Protein AF-A0A365MT05-F1 (afdb_monomer_lite)

Sequence (191 aa):
MERYLTFQEPHRIRYTTDEGVCIHDQYVTIRYEFTTVESSIQFQGDLRRKDLVDFYDIDVVWTNVHGRTDGFGKVKGIGAIQRLKLWRDRYTTFHSLSVCANKTDGQYREYDVHSFDGELRGRDDRAKHLRLNASGRRHTSGDDQHSHRRFSLPHRMRSRTRTNDSSEPRSLQQPTLDIRYLAIQFTERQG

Structure (mmCIF, N/CA/C/O backbone):
data_AF-A0A365MT05-F1
#
_entry.id   AF-A0A365MT05-F1
#
loop_
_atom_site.group_PDB
_atom_site.id
_atom_site.type_symbol
_atom_site.label_atom_id
_atom_site.label_alt_id
_atom_site.label_comp_id
_atom_site.label_asym_id
_atom_site.label_entity_id
_atom_site.label_seq_id
_atom_site.pdbx_PDB_ins_code
_atom_site.Cartn_x
_atom_site.Cartn_y
_atom_site.Cartn_z
_atom_site.occupancy
_atom_site.B_iso_or_equiv
_atom_site.auth_seq_id
_atom_site.auth_comp_id
_atom_site.auth_asym_id
_atom_site.auth_atom_id
_atom_site.pdbx_PDB_model_num
ATOM 1 N N . MET A 1 1 ? 3.737 -10.772 9.589 1.00 62.56 1 MET A N 1
ATOM 2 C CA . MET A 1 1 ? 2.577 -9.923 9.246 1.00 62.56 1 MET A CA 1
ATOM 3 C C . MET A 1 1 ? 2.481 -8.815 10.283 1.00 62.56 1 MET A C 1
ATOM 5 O O . MET A 1 1 ? 2.883 -9.048 11.417 1.00 62.56 1 MET A O 1
ATOM 9 N N . GLU A 1 2 ? 2.035 -7.627 9.888 1.00 71.69 2 GLU A N 1
ATOM 10 C CA . GLU A 1 2 ? 2.087 -6.418 10.721 1.00 71.69 2 GLU A CA 1
ATOM 11 C C . GLU A 1 2 ? 1.111 -6.504 11.900 1.00 71.69 2 GLU A C 1
ATOM 13 O O . GLU A 1 2 ? -0.094 -6.646 11.706 1.00 71.69 2 GLU A O 1
ATOM 18 N N . ARG A 1 3 ? 1.639 -6.397 13.122 1.00 81.19 3 ARG A N 1
ATOM 19 C CA . ARG A 1 3 ? 0.855 -6.247 14.363 1.00 81.19 3 ARG A CA 1
ATOM 20 C C . ARG A 1 3 ? 0.734 -4.797 14.819 1.00 81.19 3 ARG A C 1
ATOM 22 O O . ARG A 1 3 ? 0.109 -4.530 15.835 1.00 81.19 3 ARG A O 1
ATOM 29 N N . TYR A 1 4 ? 1.337 -3.879 14.073 1.00 79.88 4 TYR A N 1
ATOM 30 C CA . TYR A 1 4 ? 1.336 -2.460 14.376 1.00 79.88 4 TYR A CA 1
ATOM 31 C C . TYR A 1 4 ? 0.734 -1.706 13.208 1.00 79.88 4 TYR A C 1
ATOM 33 O O . TYR A 1 4 ? 1.100 -1.959 12.059 1.00 79.88 4 TYR A O 1
ATOM 41 N N . LEU A 1 5 ? -0.159 -0.771 13.509 1.00 78.19 5 LEU A N 1
ATOM 42 C CA . LEU A 1 5 ? -0.705 0.140 12.518 1.00 78.19 5 LEU A CA 1
ATOM 43 C C . LEU A 1 5 ? -0.629 1.567 13.048 1.00 78.19 5 LEU A C 1
ATOM 45 O O . LEU A 1 5 ? -1.090 1.864 14.147 1.00 78.19 5 LEU A O 1
ATOM 49 N N . THR A 1 6 ? -0.014 2.441 12.264 1.00 73.31 6 THR A N 1
ATOM 50 C CA . THR A 1 6 ? 0.141 3.862 12.575 1.00 73.31 6 THR A CA 1
ATOM 51 C C . THR A 1 6 ? -0.594 4.682 11.537 1.00 73.31 6 THR A C 1
ATOM 53 O O . THR A 1 6 ? -0.429 4.451 10.338 1.00 73.31 6 THR A O 1
ATOM 56 N N . PHE A 1 7 ? -1.356 5.661 12.002 1.00 74.81 7 PHE A N 1
ATOM 57 C CA . PHE A 1 7 ? -1.925 6.695 11.152 1.00 74.81 7 PHE A CA 1
ATOM 58 C C . PHE A 1 7 ? -1.015 7.916 11.188 1.00 74.81 7 PHE A C 1
ATOM 60 O O . PHE A 1 7 ? -0.441 8.247 12.225 1.00 74.81 7 PHE A O 1
ATOM 67 N N . GLN A 1 8 ? -0.842 8.541 10.030 1.00 70.94 8 GLN A N 1
ATOM 68 C CA . GLN A 1 8 ? -0.009 9.735 9.890 1.00 70.94 8 GLN A CA 1
ATOM 69 C C . GLN A 1 8 ? -0.772 10.980 10.353 1.00 70.94 8 GLN A C 1
ATOM 71 O O . GLN A 1 8 ? -0.181 11.915 10.887 1.00 70.94 8 GLN A O 1
ATOM 76 N N . GLU A 1 9 ? -2.098 10.960 10.206 1.00 76.94 9 GLU A N 1
ATOM 77 C CA . GLU A 1 9 ? -2.974 12.001 10.721 1.00 76.94 9 GLU A CA 1
ATOM 78 C C . GLU A 1 9 ? -3.267 11.774 12.211 1.00 76.94 9 GLU A C 1
ATOM 80 O O . GLU A 1 9 ? -3.582 10.649 12.618 1.00 76.94 9 GLU A O 1
ATOM 85 N N . PRO A 1 10 ? -3.177 12.822 13.047 1.00 81.06 10 PRO A N 1
ATOM 86 C CA . PRO A 1 10 ? -3.605 12.748 14.434 1.00 81.06 10 PRO A CA 1
ATOM 87 C C . PRO A 1 10 ? -5.092 12.400 14.538 1.00 81.06 10 PRO A C 1
ATOM 89 O O . PRO A 1 10 ? -5.936 12.996 13.872 1.00 81.06 10 PRO A O 1
ATOM 92 N N . HIS A 1 11 ? -5.432 11.473 15.425 1.00 82.62 11 HIS A N 1
ATOM 93 C CA . HIS A 1 11 ? -6.819 11.147 15.726 1.00 82.62 11 HIS A CA 1
ATOM 94 C C . HIS A 1 11 ? -7.335 12.082 16.816 1.00 82.62 11 HIS A C 1
ATOM 96 O O . HIS A 1 11 ? -6.656 12.312 17.819 1.00 82.62 11 HIS A O 1
ATOM 102 N N . ARG A 1 12 ? -8.557 12.587 16.641 1.00 89.00 12 ARG A N 1
ATOM 103 C CA . ARG A 1 12 ? -9.255 13.345 17.678 1.00 89.00 12 ARG A CA 1
ATOM 104 C C . ARG A 1 12 ? -9.812 12.384 18.722 1.00 89.00 12 ARG A C 1
ATOM 106 O O . ARG A 1 12 ? -10.726 11.616 18.430 1.00 89.00 12 ARG A O 1
ATOM 113 N N . ILE A 1 13 ? -9.291 12.450 19.936 1.00 86.62 13 ILE A N 1
ATOM 114 C CA . ILE A 1 13 ? -9.855 11.777 21.099 1.00 86.62 13 ILE A CA 1
ATOM 115 C C . ILE A 1 13 ? -10.722 12.783 21.840 1.00 86.62 13 ILE A C 1
ATOM 117 O O . ILE A 1 13 ? -10.258 13.862 22.213 1.00 86.62 13 ILE A O 1
ATOM 121 N N . ARG A 1 14 ? -11.982 12.406 22.064 1.00 93.06 14 ARG A N 1
ATOM 122 C CA . ARG A 1 14 ? -12.912 13.166 22.887 1.00 93.06 14 ARG A CA 1
ATOM 123 C C . ARG A 1 14 ? -13.427 12.297 24.025 1.00 93.06 14 ARG A C 1
ATOM 125 O O . ARG A 1 14 ? -14.029 11.260 23.763 1.00 93.06 14 ARG A O 1
ATOM 132 N N . TYR A 1 15 ? -13.230 12.747 25.261 1.00 89.69 15 TYR A N 1
ATOM 133 C CA . TYR A 1 15 ? -13.911 12.174 26.420 1.00 89.69 15 TYR A CA 1
ATOM 134 C C . TYR A 1 15 ? -15.089 13.069 26.792 1.00 89.69 15 TYR A C 1
ATOM 136 O O . TYR A 1 15 ? -14.935 14.281 26.973 1.00 89.69 15 TYR A O 1
ATOM 144 N N . THR A 1 16 ? -16.264 12.460 26.887 1.00 95.81 16 THR A N 1
ATOM 145 C CA . THR A 1 16 ? -17.492 13.103 27.348 1.00 95.81 16 THR A CA 1
ATOM 146 C C . THR A 1 16 ? -17.947 12.457 28.643 1.00 95.81 16 THR A C 1
ATOM 148 O O . THR A 1 16 ? -17.802 11.245 28.809 1.00 95.81 16 THR A O 1
ATOM 151 N N . THR A 1 17 ? -18.512 13.252 29.545 1.00 93.50 17 THR A N 1
ATOM 152 C CA . THR A 1 17 ? -19.268 12.718 30.679 1.00 93.50 17 THR A CA 1
ATOM 153 C C . THR A 1 17 ? -20.540 12.021 30.190 1.00 93.50 17 THR A C 1
ATOM 155 O O . THR A 1 17 ? -20.928 12.131 29.023 1.00 93.50 17 THR A O 1
ATOM 158 N N . ASP A 1 18 ? -21.195 11.303 31.093 1.00 92.69 18 ASP A N 1
ATOM 159 C CA . ASP A 1 18 ? -22.542 10.750 30.924 1.00 92.69 18 ASP A CA 1
ATOM 160 C C . ASP A 1 18 ? -23.596 11.821 30.594 1.00 92.69 18 ASP A C 1
ATOM 162 O O . ASP A 1 18 ? -24.514 11.570 29.818 1.00 92.69 18 ASP A O 1
ATOM 166 N N . GLU A 1 19 ? -23.411 13.042 31.093 1.00 94.25 19 GLU A N 1
ATOM 167 C CA . GLU A 1 19 ? -24.220 14.224 30.761 1.00 94.25 19 GLU A CA 1
ATOM 168 C C . GLU A 1 19 ? -23.887 14.837 29.381 1.00 94.25 19 GLU A C 1
ATOM 170 O O . GLU A 1 19 ? -24.475 15.840 28.974 1.00 94.25 19 GLU A O 1
ATOM 175 N N . GLY A 1 20 ? -22.930 14.263 28.644 1.00 90.38 20 GLY A N 1
ATOM 176 C CA . GLY A 1 20 ? -22.514 14.735 27.321 1.00 90.38 20 GLY A CA 1
ATOM 177 C C . GLY A 1 20 ? -21.546 15.924 27.338 1.00 90.38 20 GLY A C 1
ATOM 178 O O . GLY A 1 20 ? -21.217 16.461 26.277 1.00 90.38 20 GLY A O 1
ATOM 179 N N . VAL A 1 21 ? -21.045 16.333 28.508 1.00 94.75 21 VAL A N 1
ATOM 180 C CA . VAL A 1 21 ? -20.083 17.437 28.635 1.00 94.75 21 VAL A CA 1
ATOM 181 C C . VAL A 1 21 ? -18.701 16.969 28.188 1.00 94.75 21 VAL A C 1
ATOM 183 O O . VAL A 1 21 ? -18.173 15.974 28.679 1.00 94.75 21 VAL A O 1
ATOM 186 N N . CYS A 1 22 ? -18.089 17.696 27.252 1.00 94.19 22 CYS A N 1
ATOM 187 C CA . CYS A 1 22 ? -16.745 17.398 26.765 1.00 94.19 22 CYS A CA 1
ATOM 188 C C . CYS A 1 22 ? -15.689 17.816 27.797 1.00 94.19 22 CYS A C 1
ATOM 190 O O . CYS A 1 22 ? -15.455 19.004 28.001 1.00 94.19 22 CYS A O 1
ATOM 192 N N . ILE A 1 23 ? -15.024 16.838 28.410 1.00 95.56 23 ILE A N 1
ATOM 193 C CA . ILE A 1 23 ? -13.997 17.051 29.446 1.00 95.56 23 ILE A CA 1
ATOM 194 C C . ILE A 1 23 ? -12.570 16.946 28.904 1.00 95.56 23 ILE A C 1
ATOM 196 O O . ILE A 1 23 ? -11.619 17.371 29.554 1.00 95.56 23 ILE A O 1
ATOM 200 N N . HIS A 1 24 ? -12.407 16.395 27.703 1.00 91.62 24 HIS A N 1
ATOM 201 C CA . HIS A 1 24 ? -11.123 16.305 27.024 1.00 91.62 24 HIS A CA 1
ATOM 202 C C . HIS A 1 24 ? -11.349 16.245 25.520 1.00 91.62 24 HIS A C 1
ATOM 204 O O . HIS A 1 24 ? -12.193 15.481 25.053 1.00 91.62 24 HIS A O 1
ATOM 210 N N . ASP A 1 25 ? -10.581 17.031 24.776 1.00 94.00 25 ASP A N 1
ATOM 211 C CA . ASP A 1 25 ? -10.618 17.075 23.320 1.00 94.00 25 ASP A CA 1
ATOM 212 C C . ASP A 1 25 ? -9.197 17.334 22.817 1.00 94.00 25 ASP A C 1
ATOM 214 O O . ASP A 1 25 ? -8.668 18.437 22.966 1.00 94.00 25 ASP A O 1
ATOM 218 N N . GLN A 1 26 ? -8.542 16.299 22.296 1.00 91.50 26 GLN A N 1
ATOM 219 C CA . GLN A 1 26 ? -7.153 16.387 21.859 1.00 91.50 26 GLN A CA 1
ATOM 220 C C . GLN A 1 26 ? -6.922 15.593 20.579 1.00 91.50 26 GLN A C 1
ATOM 222 O O . GLN A 1 26 ? -7.493 14.527 20.371 1.00 91.50 26 GLN A O 1
ATOM 227 N N . TYR A 1 27 ? -6.023 16.098 19.739 1.00 88.62 27 TYR A N 1
ATOM 228 C CA . TYR A 1 27 ? -5.463 15.357 18.618 1.00 88.62 27 TYR A CA 1
ATOM 229 C C . TYR A 1 27 ? -4.179 14.648 19.049 1.00 88.62 27 TYR A C 1
ATOM 231 O O . TYR A 1 27 ? -3.239 15.299 19.507 1.00 88.62 27 TYR A O 1
ATOM 239 N N . VAL A 1 28 ? -4.129 13.325 18.899 1.00 85.19 28 VAL A N 1
ATOM 240 C CA . VAL A 1 28 ? -2.950 12.516 19.239 1.00 85.19 28 VAL A CA 1
ATOM 241 C C . VAL A 1 28 ? -2.593 11.552 18.115 1.00 85.19 28 VAL A C 1
ATOM 243 O O . VAL A 1 28 ? -3.461 11.032 17.415 1.00 85.19 28 VAL A O 1
ATOM 246 N N . THR A 1 29 ? -1.301 11.281 17.946 1.00 81.25 29 THR A N 1
ATOM 247 C CA . THR A 1 29 ? -0.838 10.218 17.050 1.00 81.25 29 THR A CA 1
ATOM 248 C C . THR A 1 29 ? -1.072 8.870 17.722 1.00 81.25 29 THR A C 1
ATOM 250 O O . THR A 1 29 ? -0.531 8.607 18.796 1.00 81.25 29 THR A O 1
ATOM 253 N N . ILE A 1 30 ? -1.871 8.007 17.095 1.00 78.88 30 ILE A N 1
ATOM 254 C CA . ILE A 1 30 ? -2.196 6.685 17.635 1.00 78.88 30 ILE A CA 1
ATOM 255 C C . ILE A 1 30 ? -1.408 5.613 16.884 1.00 78.88 30 ILE A C 1
ATOM 257 O O . ILE A 1 30 ? -1.406 5.553 15.652 1.00 78.88 30 ILE A O 1
ATOM 261 N N . ARG A 1 31 ? -0.768 4.727 17.651 1.00 83.56 31 ARG A N 1
ATOM 262 C CA . ARG A 1 31 ? -0.245 3.451 17.164 1.00 83.56 31 ARG A CA 1
ATOM 263 C C . ARG A 1 31 ? -1.097 2.331 17.738 1.00 83.56 31 ARG A C 1
ATOM 265 O O . ARG A 1 31 ? -1.087 2.112 18.944 1.00 83.56 31 ARG A O 1
ATOM 272 N N . TYR A 1 32 ? -1.795 1.616 16.870 1.00 84.38 32 TYR A N 1
ATOM 273 C CA . TYR A 1 32 ? -2.527 0.415 17.241 1.00 84.38 32 TYR A CA 1
ATOM 274 C C . TYR A 1 32 ? -1.560 -0.758 17.320 1.00 84.38 32 TYR A C 1
ATOM 276 O O . TYR A 1 32 ? -0.750 -0.958 16.412 1.00 84.38 32 TYR A O 1
ATOM 284 N N . GLU A 1 33 ? -1.656 -1.521 18.400 1.00 89.94 33 GLU A N 1
ATOM 285 C CA . GLU A 1 33 ? -0.950 -2.781 18.594 1.00 89.94 33 GLU A CA 1
ATOM 286 C C . GLU A 1 33 ? -1.980 -3.900 18.730 1.00 89.94 33 GLU A C 1
ATOM 288 O O . GLU A 1 33 ? -2.888 -3.833 19.557 1.00 89.94 33 GLU A O 1
ATOM 293 N N . PHE A 1 34 ? -1.846 -4.916 17.885 1.00 88.62 34 PHE A N 1
ATOM 294 C CA . PHE A 1 34 ? -2.765 -6.041 17.818 1.00 88.62 34 PHE A CA 1
ATOM 295 C C . PHE A 1 34 ? -2.132 -7.274 18.451 1.00 88.62 34 PHE A C 1
ATOM 297 O O . PHE A 1 34 ? -1.003 -7.654 18.128 1.00 88.62 34 PHE A O 1
ATOM 304 N N . THR A 1 35 ? -2.890 -7.942 19.317 1.00 90.56 35 THR A N 1
ATOM 305 C CA . THR A 1 35 ? -2.473 -9.193 19.965 1.00 90.56 35 THR A CA 1
ATOM 306 C C . THR A 1 35 ? -2.291 -10.322 18.951 1.00 90.56 35 THR A C 1
ATOM 308 O O . THR A 1 35 ? -1.413 -11.172 19.109 1.00 90.56 35 THR A O 1
ATOM 311 N N . THR A 1 36 ? -3.073 -10.310 17.868 1.00 90.81 36 THR A N 1
ATOM 312 C CA . THR A 1 36 ? -2.988 -11.295 16.789 1.00 90.81 36 THR A CA 1
ATOM 313 C C . THR A 1 36 ? -2.791 -10.631 15.433 1.00 90.81 36 THR A C 1
ATOM 315 O O . THR A 1 36 ? -3.129 -9.476 15.196 1.00 90.81 36 THR A O 1
ATOM 318 N N . VAL A 1 37 ? -2.223 -11.391 14.504 1.00 88.94 37 VAL A N 1
ATOM 319 C CA . VAL A 1 37 ? -2.118 -10.963 13.107 1.00 88.94 37 VAL A CA 1
ATOM 320 C C . VAL A 1 37 ? -3.502 -10.857 12.456 1.00 88.94 37 VAL A C 1
ATOM 322 O O . VAL A 1 37 ? -3.760 -9.918 11.712 1.00 88.94 37 VAL A O 1
ATOM 325 N N . GLU A 1 38 ? -4.392 -11.793 12.766 1.00 91.00 38 GLU A N 1
ATOM 326 C CA . GLU A 1 38 ? -5.754 -11.839 12.237 1.00 91.00 38 GLU A CA 1
ATOM 327 C C . GLU A 1 38 ? -6.571 -10.603 12.630 1.00 91.00 38 GLU A C 1
ATOM 329 O O . GLU A 1 38 ? -7.174 -9.979 11.763 1.00 91.00 38 GLU A O 1
ATOM 334 N N . SER A 1 39 ? -6.497 -10.167 13.894 1.00 91.31 39 SER A N 1
ATOM 335 C CA . SER A 1 39 ? -7.169 -8.936 14.343 1.00 91.31 39 SER A CA 1
ATOM 336 C C . SER A 1 39 ? -6.657 -7.687 13.620 1.00 91.31 39 SER A C 1
ATOM 338 O O . SER A 1 39 ? -7.451 -6.819 13.266 1.00 91.31 39 SER A O 1
ATOM 340 N N . SER A 1 40 ? -5.356 -7.618 13.320 1.00 91.12 40 SER A N 1
ATOM 341 C CA . SER A 1 40 ? -4.783 -6.540 12.503 1.00 91.12 40 SER A CA 1
ATOM 342 C C . SER A 1 40 ? -5.325 -6.553 11.070 1.00 91.12 40 SER A C 1
ATOM 344 O O . SER A 1 40 ? -5.649 -5.495 10.527 1.00 91.12 40 SER A O 1
ATOM 346 N N . ILE A 1 41 ? -5.453 -7.732 10.448 1.00 91.81 41 ILE A N 1
ATOM 347 C CA . ILE A 1 41 ? -6.042 -7.866 9.105 1.00 91.81 41 ILE A CA 1
ATOM 348 C C . ILE A 1 41 ? -7.508 -7.449 9.126 1.00 91.81 41 ILE A C 1
ATOM 350 O O . ILE A 1 41 ? -7.921 -6.660 8.279 1.00 91.81 41 ILE A O 1
ATOM 354 N N . GLN A 1 42 ? -8.276 -7.954 10.092 1.00 93.00 42 GLN A N 1
ATOM 355 C CA . GLN A 1 42 ? -9.697 -7.663 10.222 1.00 93.00 42 GLN A CA 1
ATOM 356 C C . GLN A 1 42 ? -9.929 -6.166 10.412 1.00 93.00 42 GLN A C 1
ATOM 358 O O . GLN A 1 42 ? -10.674 -5.568 9.645 1.00 93.00 42 GLN A O 1
ATOM 363 N N . PHE A 1 43 ? -9.203 -5.531 11.335 1.00 91.69 43 PHE A N 1
ATOM 364 C CA . PHE A 1 43 ? -9.279 -4.088 11.552 1.00 91.69 43 PHE A CA 1
ATOM 365 C C . PHE A 1 43 ? -8.940 -3.289 10.286 1.00 91.69 43 PHE A C 1
ATOM 367 O O . PHE A 1 43 ? -9.648 -2.353 9.915 1.00 91.69 43 PHE A O 1
ATOM 374 N N . GLN A 1 44 ? -7.871 -3.672 9.582 1.00 91.50 44 GLN A N 1
ATOM 375 C CA . GLN A 1 44 ? -7.499 -3.047 8.313 1.00 91.50 44 GLN A CA 1
ATOM 376 C C . GLN A 1 44 ? -8.574 -3.208 7.238 1.00 91.50 44 GLN A C 1
ATOM 378 O O . GLN A 1 44 ? -8.793 -2.271 6.464 1.00 91.50 44 GLN A O 1
ATOM 383 N N . GLY A 1 45 ? -9.201 -4.380 7.179 1.00 93.81 45 GLY A N 1
ATOM 384 C CA . GLY A 1 45 ? -10.292 -4.677 6.266 1.00 93.81 45 GLY A CA 1
ATOM 385 C C . GLY A 1 45 ? -11.550 -3.883 6.598 1.00 93.81 45 GLY A C 1
ATOM 386 O O . GLY A 1 45 ? -12.132 -3.263 5.714 1.00 93.81 45 GLY A O 1
ATOM 387 N N . ASP A 1 46 ? -11.914 -3.797 7.874 1.00 94.06 46 ASP A N 1
ATOM 388 C CA . ASP A 1 46 ? -13.095 -3.072 8.346 1.00 94.06 46 ASP A CA 1
ATOM 389 C C . ASP A 1 46 ? -12.994 -1.571 8.070 1.00 94.06 46 ASP A C 1
ATOM 391 O O . ASP A 1 46 ? -13.938 -0.982 7.541 1.00 94.06 46 ASP A O 1
ATOM 395 N N . LEU A 1 47 ? -11.823 -0.966 8.303 1.00 89.19 47 LEU A N 1
ATOM 396 C CA . LEU A 1 47 ? -11.571 0.434 7.945 1.00 89.19 47 LEU A CA 1
ATOM 397 C C . LEU A 1 47 ? -11.707 0.702 6.443 1.00 89.19 47 LEU A C 1
ATOM 399 O O . LEU A 1 47 ? -12.152 1.774 6.040 1.00 89.19 47 LEU A O 1
ATOM 403 N N . ARG A 1 48 ? -11.320 -0.269 5.611 1.00 91.00 48 ARG A N 1
ATOM 404 C CA . ARG A 1 48 ? -11.389 -0.162 4.147 1.00 91.00 48 ARG A CA 1
ATOM 405 C C . ARG A 1 48 ? -12.739 -0.593 3.582 1.00 91.00 48 ARG A C 1
ATOM 407 O O . ARG A 1 48 ? -13.025 -0.280 2.432 1.00 91.00 48 ARG A O 1
ATOM 414 N N . ARG A 1 49 ? -13.553 -1.308 4.366 1.00 95.19 49 ARG A N 1
ATOM 415 C CA . ARG A 1 49 ? -14.683 -2.127 3.895 1.00 95.19 49 ARG A CA 1
ATOM 416 C C . ARG A 1 49 ? -14.258 -3.155 2.831 1.00 95.19 49 ARG A C 1
ATOM 418 O O . ARG A 1 49 ? -14.972 -3.386 1.856 1.00 95.19 49 ARG A O 1
ATOM 425 N N . LYS A 1 50 ? -13.088 -3.769 3.026 1.00 96.62 50 LYS A N 1
ATOM 426 C CA . LYS A 1 50 ? -12.470 -4.739 2.110 1.00 96.62 50 LYS A CA 1
ATOM 427 C C . LYS A 1 50 ? -12.004 -5.984 2.856 1.00 96.62 50 LYS A C 1
ATOM 429 O O . LYS A 1 50 ? -11.697 -5.921 4.041 1.00 96.62 50 LYS A O 1
ATOM 434 N N . ASP A 1 51 ? -11.885 -7.091 2.141 1.00 96.56 51 ASP A N 1
ATOM 435 C CA . ASP A 1 51 ? -11.272 -8.318 2.643 1.00 96.56 51 ASP A CA 1
ATOM 436 C C . ASP A 1 51 ? -9.881 -8.490 2.038 1.00 96.56 51 ASP A C 1
ATOM 438 O O . ASP A 1 51 ? -9.664 -8.223 0.851 1.00 96.56 51 ASP A O 1
ATOM 442 N N . LEU A 1 52 ? -8.917 -8.907 2.861 1.00 96.06 52 LEU A N 1
ATOM 443 C CA . LEU A 1 52 ? -7.579 -9.234 2.379 1.00 96.06 52 LEU A CA 1
ATOM 444 C C . LEU A 1 52 ? -7.660 -10.550 1.605 1.00 96.06 52 LEU A C 1
ATOM 446 O O . LEU A 1 52 ? -7.994 -11.582 2.179 1.00 96.06 52 LEU A O 1
ATOM 450 N N . VAL A 1 53 ? -7.339 -10.506 0.315 1.00 96.38 53 VAL A N 1
ATOM 451 C CA . VAL A 1 53 ? -7.289 -11.697 -0.538 1.00 96.38 53 VAL A CA 1
ATOM 452 C C . VAL A 1 53 ? -5.964 -12.412 -0.338 1.00 96.38 53 VAL A C 1
ATOM 454 O O . VAL A 1 53 ? -5.938 -13.607 -0.066 1.00 96.38 53 VAL A O 1
ATOM 457 N N . ASP A 1 54 ? -4.864 -11.672 -0.476 1.00 94.88 54 ASP A N 1
ATOM 458 C CA . ASP A 1 54 ? -3.514 -12.216 -0.372 1.00 94.88 54 ASP A CA 1
ATOM 459 C C . ASP A 1 54 ? -2.488 -11.100 -0.123 1.00 94.88 54 ASP A C 1
ATOM 461 O O . ASP A 1 54 ? -2.785 -9.902 -0.226 1.00 94.88 54 ASP A O 1
ATOM 465 N N . PHE A 1 55 ? -1.257 -11.490 0.187 1.00 94.00 55 PHE A N 1
ATOM 466 C CA . PHE A 1 55 ? -0.113 -10.597 0.259 1.00 94.00 55 PHE A CA 1
ATOM 467 C C . PHE A 1 55 ? 1.109 -11.196 -0.437 1.00 94.00 55 PHE A C 1
ATOM 469 O O . PHE A 1 55 ? 1.384 -12.392 -0.366 1.00 94.00 55 PHE A O 1
ATOM 476 N N . TYR A 1 56 ? 1.909 -10.326 -1.043 1.00 92.69 56 TYR A N 1
ATOM 477 C CA . TYR A 1 56 ? 3.078 -10.720 -1.819 1.00 92.69 56 TYR A CA 1
ATOM 478 C C . TYR A 1 56 ? 4.324 -10.024 -1.286 1.00 92.69 56 TYR A C 1
ATOM 480 O O . TYR A 1 56 ? 4.329 -8.804 -1.110 1.00 92.69 56 TYR A O 1
ATOM 488 N N . ASP A 1 57 ? 5.377 -10.800 -1.031 1.00 93.50 57 ASP A N 1
ATOM 489 C CA . ASP A 1 57 ? 6.694 -10.252 -0.711 1.00 93.50 57 ASP A CA 1
ATOM 490 C C . ASP A 1 57 ? 7.275 -9.600 -1.973 1.00 93.50 57 ASP A C 1
ATOM 492 O O . ASP A 1 57 ? 7.291 -10.199 -3.054 1.00 93.50 57 ASP A O 1
ATOM 496 N N . ILE A 1 58 ? 7.698 -8.346 -1.847 1.00 93.50 58 ILE A N 1
ATOM 497 C CA . ILE A 1 58 ? 8.165 -7.531 -2.966 1.00 93.50 58 ILE A CA 1
ATOM 498 C C . ILE A 1 58 ? 9.495 -6.855 -2.639 1.00 93.50 58 ILE A C 1
ATOM 500 O O . ILE A 1 58 ? 9.683 -6.270 -1.568 1.00 93.50 58 ILE A O 1
ATOM 504 N N . ASP A 1 59 ? 10.396 -6.864 -3.618 1.00 93.88 59 ASP A N 1
ATOM 505 C CA . ASP A 1 59 ? 11.691 -6.198 -3.515 1.00 93.88 59 ASP A CA 1
ATOM 506 C C . ASP A 1 59 ? 11.534 -4.696 -3.731 1.00 93.88 59 ASP A C 1
ATOM 508 O O . ASP A 1 59 ? 12.085 -3.896 -2.976 1.00 93.88 59 ASP A O 1
ATOM 512 N N . VAL A 1 60 ? 10.770 -4.299 -4.755 1.00 95.06 60 VAL A N 1
ATOM 513 C CA . VAL A 1 60 ? 10.557 -2.892 -5.106 1.00 95.06 60 VAL A CA 1
ATOM 514 C C . VAL A 1 60 ? 9.270 -2.690 -5.906 1.00 95.06 60 VAL A C 1
ATOM 516 O O . VAL A 1 60 ? 8.944 -3.469 -6.800 1.00 95.06 60 VAL A O 1
ATOM 519 N N . VAL A 1 61 ? 8.568 -1.595 -5.612 1.00 95.50 61 VAL A N 1
ATOM 520 C CA . VAL A 1 61 ? 7.511 -1.016 -6.450 1.00 95.50 61 VAL A CA 1
ATOM 521 C C . VAL A 1 61 ? 7.954 0.353 -6.924 1.00 95.50 61 VAL A C 1
ATOM 523 O O . VAL A 1 61 ? 8.512 1.134 -6.151 1.00 95.50 61 VAL A O 1
ATOM 526 N N . TRP A 1 62 ? 7.699 0.669 -8.186 1.00 95.62 62 TRP A N 1
ATOM 527 C CA . TRP A 1 62 ? 8.061 1.947 -8.784 1.00 95.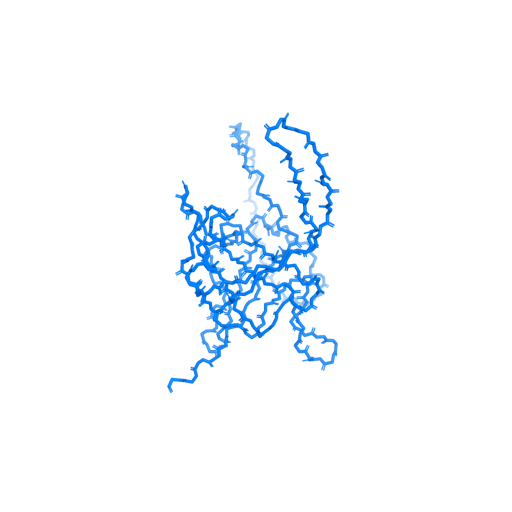62 62 TRP A CA 1
ATOM 528 C C . TRP A 1 62 ? 7.046 2.375 -9.846 1.00 95.62 62 TRP A C 1
ATOM 530 O O . TRP A 1 62 ? 6.216 1.588 -10.304 1.00 95.62 62 TRP A O 1
ATOM 540 N N . THR A 1 63 ? 7.098 3.647 -10.230 1.00 93.50 63 THR A N 1
ATOM 541 C CA . THR A 1 63 ? 6.195 4.241 -11.226 1.00 93.50 63 THR A CA 1
ATOM 542 C C . THR A 1 63 ? 7.003 5.008 -12.271 1.00 93.50 63 THR A C 1
ATOM 544 O O . THR A 1 63 ? 8.235 4.984 -12.264 1.00 93.50 63 THR A O 1
ATOM 547 N N . ASN A 1 64 ? 6.336 5.687 -13.204 1.00 92.38 64 ASN A N 1
ATOM 548 C CA . ASN A 1 64 ? 6.999 6.626 -14.117 1.00 92.38 64 ASN A CA 1
ATOM 549 C C . ASN A 1 64 ? 7.493 7.900 -13.416 1.00 92.38 64 ASN A C 1
ATOM 551 O O . ASN A 1 64 ? 8.411 8.532 -13.921 1.00 92.38 64 ASN A O 1
ATOM 555 N N . VAL A 1 65 ? 6.855 8.299 -12.312 1.00 92.38 65 VAL A N 1
ATOM 556 C CA . VAL A 1 65 ? 7.232 9.493 -11.534 1.00 92.38 65 VAL A CA 1
ATOM 557 C C . VAL A 1 65 ? 8.378 9.157 -10.581 1.00 92.38 65 VAL A C 1
ATOM 559 O O . VAL A 1 65 ? 9.299 9.943 -10.391 1.00 92.38 65 VAL A O 1
ATOM 562 N N . HIS A 1 66 ? 8.352 7.951 -10.016 1.00 92.31 66 HIS A N 1
ATOM 563 C CA . HIS A 1 66 ? 9.345 7.479 -9.063 1.00 92.31 66 HIS A CA 1
ATOM 564 C C . HIS A 1 66 ? 10.069 6.276 -9.661 1.00 92.31 66 HIS A C 1
ATOM 566 O O . HIS A 1 66 ? 9.546 5.163 -9.620 1.00 92.31 66 HIS A O 1
ATOM 572 N N . GLY A 1 67 ? 11.250 6.508 -10.238 1.00 91.56 67 GLY A N 1
ATOM 573 C CA . GLY A 1 67 ? 12.051 5.473 -10.895 1.00 91.56 67 GLY A CA 1
ATOM 574 C C . GLY A 1 67 ? 12.494 4.342 -9.959 1.00 91.56 67 GLY A C 1
ATOM 575 O O . GLY A 1 67 ? 12.581 4.507 -8.739 1.00 91.56 67 GLY A O 1
ATOM 576 N N . ARG A 1 68 ? 12.797 3.174 -10.544 1.00 92.75 68 ARG A N 1
ATOM 577 C CA . ARG A 1 68 ? 13.240 1.978 -9.805 1.00 92.75 68 ARG A CA 1
ATOM 578 C C . ARG A 1 68 ? 14.553 2.208 -9.061 1.00 92.75 68 ARG A C 1
ATOM 580 O O . ARG A 1 68 ? 14.695 1.741 -7.933 1.00 92.75 68 ARG A O 1
ATOM 587 N N . THR A 1 69 ? 15.487 2.923 -9.680 1.00 92.31 69 THR A N 1
ATOM 588 C CA . THR A 1 69 ? 16.807 3.231 -9.123 1.00 92.31 69 THR A CA 1
ATOM 589 C C . THR A 1 69 ? 17.055 4.735 -9.071 1.00 92.31 69 THR A C 1
ATOM 591 O O . THR A 1 69 ? 16.398 5.504 -9.774 1.00 92.31 69 THR A O 1
ATOM 594 N N . ASP A 1 70 ? 17.993 5.163 -8.231 1.00 87.62 70 ASP A N 1
ATOM 595 C CA . ASP A 1 70 ? 18.558 6.512 -8.290 1.00 87.62 70 ASP A CA 1
ATOM 596 C C . ASP A 1 70 ? 19.632 6.641 -9.394 1.00 87.62 70 ASP A C 1
ATOM 598 O O . ASP A 1 70 ? 19.892 5.695 -10.143 1.00 87.62 70 ASP A O 1
ATOM 602 N N . GLY A 1 71 ? 20.252 7.823 -9.502 1.00 85.31 71 GLY A N 1
ATOM 603 C CA . GLY A 1 71 ? 21.316 8.093 -10.480 1.00 85.31 71 GLY A CA 1
ATOM 604 C C . GLY A 1 71 ? 22.607 7.294 -10.258 1.00 85.31 71 GLY A C 1
ATOM 605 O O . GLY A 1 71 ? 23.437 7.234 -11.157 1.00 85.31 71 GLY A O 1
ATOM 606 N N . PHE A 1 72 ? 22.761 6.652 -9.097 1.00 88.44 72 PHE A N 1
ATOM 607 C CA . PHE A 1 72 ? 23.893 5.789 -8.758 1.00 88.44 72 PHE A CA 1
ATOM 608 C C . PHE A 1 72 ? 23.556 4.296 -8.916 1.00 88.44 72 PHE A C 1
ATOM 610 O O . PHE A 1 72 ? 24.380 3.440 -8.605 1.00 88.44 72 PHE A O 1
ATOM 617 N N . GLY A 1 73 ? 22.347 3.964 -9.387 1.00 85.94 73 GLY A N 1
ATOM 618 C CA . GLY A 1 73 ? 21.892 2.587 -9.584 1.00 85.94 73 GLY A CA 1
ATOM 619 C C . GLY A 1 73 ? 21.352 1.903 -8.324 1.00 85.94 73 GLY A C 1
ATOM 620 O O . GLY A 1 73 ? 21.017 0.719 -8.372 1.00 85.94 73 GLY A O 1
ATOM 621 N N . LYS A 1 74 ? 21.211 2.612 -7.197 1.00 87.56 74 LYS A N 1
ATOM 622 C CA . LYS A 1 74 ? 20.659 2.042 -5.960 1.00 87.56 74 LYS A CA 1
ATOM 623 C C . LYS A 1 74 ? 19.139 1.941 -6.046 1.00 87.56 74 LYS A C 1
ATOM 625 O O . LYS A 1 74 ? 18.479 2.859 -6.528 1.00 87.56 74 LYS A O 1
ATOM 630 N N . VAL A 1 75 ? 18.570 0.849 -5.530 1.00 87.69 75 VAL A N 1
ATOM 631 C CA . VAL A 1 75 ? 17.113 0.642 -5.465 1.00 87.69 75 VAL A CA 1
ATOM 632 C C . VAL A 1 75 ? 16.449 1.764 -4.660 1.00 87.69 75 VAL A C 1
ATOM 634 O O . VAL A 1 75 ? 16.776 1.984 -3.491 1.00 87.69 75 VAL A O 1
ATOM 637 N N . LYS A 1 76 ? 15.498 2.451 -5.300 1.00 89.06 76 LYS A N 1
ATOM 638 C CA . LYS A 1 76 ? 14.711 3.552 -4.740 1.00 89.06 76 LYS A CA 1
ATOM 639 C C . LYS A 1 76 ? 13.226 3.195 -4.764 1.00 89.06 76 LYS A C 1
ATOM 641 O O . LYS A 1 76 ? 12.704 2.773 -3.739 1.00 89.06 76 LYS A O 1
ATOM 646 N N . GLY A 1 77 ? 12.570 3.303 -5.923 1.00 92.25 77 GLY A N 1
ATOM 647 C CA . GLY A 1 77 ? 11.131 3.067 -6.061 1.00 92.25 77 GLY A CA 1
ATOM 648 C C . GLY A 1 77 ? 10.270 3.975 -5.171 1.00 92.25 77 GLY A C 1
ATOM 649 O O . GLY A 1 77 ? 10.763 4.911 -4.542 1.00 92.25 77 GLY A O 1
ATOM 650 N N . ILE A 1 78 ? 8.966 3.699 -5.121 1.00 95.06 78 ILE A N 1
ATOM 651 C CA . ILE A 1 78 ? 8.054 4.290 -4.123 1.00 95.06 78 ILE A CA 1
ATOM 652 C C . ILE A 1 78 ? 8.128 3.532 -2.802 1.00 95.06 78 ILE A C 1
ATOM 654 O O . ILE A 1 78 ? 8.017 4.122 -1.729 1.00 95.06 78 ILE A O 1
ATOM 658 N N . GLY A 1 79 ? 8.366 2.225 -2.879 1.00 93.50 79 GLY A N 1
ATOM 659 C CA . GLY A 1 79 ? 8.576 1.399 -1.713 1.00 93.50 79 GLY A CA 1
ATOM 660 C C . GLY A 1 79 ? 9.344 0.133 -2.050 1.00 93.50 79 GLY A C 1
ATOM 661 O O . GLY A 1 79 ? 9.296 -0.349 -3.181 1.00 93.50 79 GLY A O 1
ATOM 662 N N . ALA A 1 80 ? 10.073 -0.386 -1.071 1.00 94.12 80 ALA A N 1
ATOM 663 C CA . ALA A 1 80 ? 10.978 -1.515 -1.251 1.00 94.12 80 ALA A CA 1
ATOM 664 C C . ALA A 1 80 ? 11.050 -2.384 0.007 1.00 94.12 80 ALA A C 1
ATOM 666 O O . ALA A 1 80 ? 10.885 -1.864 1.115 1.00 94.12 80 ALA A O 1
ATOM 667 N N . ILE A 1 81 ? 11.337 -3.675 -0.191 1.00 93.12 81 ILE A N 1
ATOM 668 C CA . ILE A 1 81 ? 11.490 -4.713 0.842 1.00 93.12 81 ILE A CA 1
ATOM 669 C C . ILE A 1 81 ? 10.300 -4.688 1.808 1.00 93.12 81 ILE A C 1
ATOM 671 O O . ILE A 1 81 ? 10.410 -4.316 2.976 1.00 93.12 81 ILE A O 1
ATOM 675 N N . GLN A 1 82 ? 9.122 -5.005 1.279 1.00 92.25 82 GLN A N 1
ATOM 676 C CA . GLN A 1 82 ? 7.872 -4.973 2.037 1.00 92.25 82 GLN A CA 1
ATOM 677 C C . GLN A 1 82 ? 6.885 -6.012 1.505 1.00 92.25 82 GLN A C 1
ATOM 679 O O . GLN A 1 82 ? 7.203 -6.792 0.609 1.00 92.25 82 GLN A O 1
ATOM 684 N N . ARG A 1 83 ? 5.665 -6.007 2.045 1.00 92.12 83 ARG A N 1
ATOM 685 C CA . ARG A 1 83 ? 4.556 -6.793 1.507 1.00 92.12 83 ARG A CA 1
ATOM 686 C C . ARG A 1 83 ? 3.536 -5.896 0.828 1.00 92.12 83 ARG A C 1
ATOM 688 O O . ARG A 1 83 ? 3.017 -4.968 1.441 1.00 92.12 83 ARG A O 1
ATOM 695 N N . LEU A 1 84 ? 3.230 -6.214 -0.422 1.00 94.25 84 LEU A N 1
ATOM 696 C CA . LEU A 1 84 ? 2.070 -5.697 -1.139 1.00 94.25 84 LEU A CA 1
ATOM 697 C C . LEU A 1 84 ? 0.834 -6.474 -0.679 1.00 94.25 84 LEU A C 1
ATOM 699 O O . LEU A 1 84 ? 0.911 -7.693 -0.540 1.00 94.25 84 LEU A O 1
ATOM 703 N N . LYS A 1 85 ? -0.299 -5.802 -0.470 1.00 95.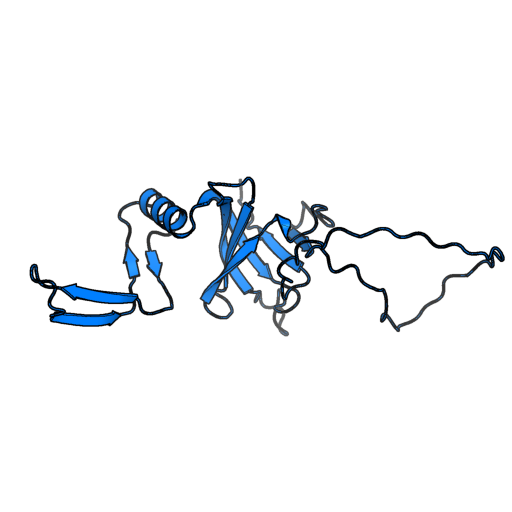50 85 LYS A N 1
ATOM 704 C CA . LYS A 1 85 ? -1.568 -6.461 -0.116 1.00 95.50 85 LYS A CA 1
ATOM 705 C C . LYS A 1 85 ? -2.575 -6.312 -1.248 1.00 95.50 85 LYS A C 1
ATOM 707 O O . LYS A 1 85 ? -2.732 -5.209 -1.775 1.00 95.50 85 LYS A O 1
ATOM 712 N N . LEU A 1 86 ? -3.241 -7.410 -1.588 1.00 96.50 86 LEU A N 1
ATOM 713 C CA . LEU A 1 86 ? -4.361 -7.452 -2.517 1.00 96.50 86 LEU A CA 1
ATOM 714 C C . LEU A 1 86 ? -5.659 -7.497 -1.717 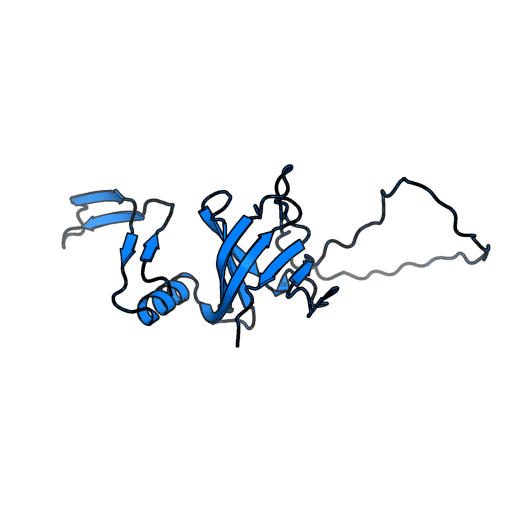1.00 96.50 86 LEU A C 1
ATOM 716 O O . LEU A 1 86 ? -5.890 -8.419 -0.938 1.00 96.50 86 LEU A O 1
ATOM 720 N N . TRP A 1 87 ? -6.508 -6.507 -1.937 1.00 97.62 87 TRP A N 1
ATOM 721 C CA . TRP A 1 87 ? -7.796 -6.368 -1.282 1.00 97.62 87 TRP A CA 1
ATOM 722 C C . TRP A 1 87 ? -8.917 -6.610 -2.276 1.00 97.62 87 TRP A C 1
ATOM 724 O O . TRP A 1 87 ? -8.808 -6.229 -3.441 1.00 97.62 87 TRP A O 1
ATOM 734 N N . ARG A 1 88 ? -10.012 -7.188 -1.794 1.00 97.50 88 ARG A N 1
ATOM 735 C CA . ARG A 1 88 ? -11.282 -7.278 -2.505 1.00 97.50 88 ARG A CA 1
ATOM 736 C C . ARG A 1 88 ? -12.309 -6.429 -1.775 1.00 97.50 88 ARG A C 1
ATOM 738 O O . ARG A 1 88 ? -12.456 -6.525 -0.562 1.00 97.50 88 ARG A O 1
ATOM 745 N N . ASP A 1 89 ? -13.026 -5.609 -2.519 1.00 96.12 89 ASP A N 1
ATOM 746 C CA . ASP A 1 89 ? -14.145 -4.847 -1.987 1.00 96.12 89 ASP A CA 1
ATOM 747 C C . ASP A 1 89 ? -15.307 -5.768 -1.572 1.00 96.12 89 ASP A C 1
ATOM 749 O O . ASP A 1 89 ? -15.627 -6.730 -2.269 1.00 96.12 89 ASP A O 1
ATOM 753 N N . ARG A 1 90 ? -15.919 -5.511 -0.408 1.00 94.56 90 ARG A N 1
ATOM 754 C CA . ARG A 1 90 ? -16.987 -6.377 0.133 1.00 94.56 90 ARG A CA 1
ATOM 755 C C . ARG A 1 90 ? -18.307 -6.250 -0.624 1.00 94.56 90 ARG A C 1
ATOM 757 O O . ARG A 1 90 ? -19.112 -7.178 -0.603 1.00 94.56 90 ARG A O 1
ATOM 764 N N . TYR A 1 91 ? -18.541 -5.109 -1.266 1.00 94.19 91 TYR A N 1
ATOM 765 C CA . TYR A 1 91 ? -19.814 -4.781 -1.908 1.00 94.19 91 TYR A CA 1
ATOM 766 C C . TYR A 1 91 ? -19.754 -4.899 -3.434 1.00 94.19 91 TYR A C 1
ATOM 768 O O . TYR A 1 91 ? -20.791 -4.932 -4.094 1.00 94.19 91 TYR A O 1
ATOM 776 N N . THR A 1 92 ? -18.554 -4.991 -4.002 1.00 92.38 92 THR A N 1
ATOM 777 C CA . THR A 1 92 ? -18.307 -5.114 -5.439 1.00 92.38 92 THR A CA 1
ATOM 778 C C . THR A 1 92 ? -17.359 -6.282 -5.735 1.00 92.38 92 THR A C 1
ATOM 780 O O . THR A 1 92 ? -16.930 -7.018 -4.850 1.00 92.38 92 THR A O 1
ATOM 783 N N . THR A 1 93 ? -17.026 -6.491 -7.008 1.00 89.12 93 THR A N 1
ATOM 784 C CA . THR A 1 93 ? -15.988 -7.451 -7.426 1.00 89.12 93 THR A CA 1
ATOM 785 C C . THR A 1 93 ? -14.641 -6.771 -7.671 1.00 89.12 93 THR A C 1
ATOM 787 O O . THR A 1 93 ? -13.740 -7.369 -8.267 1.00 89.12 93 THR A O 1
ATOM 790 N N . PHE A 1 94 ? -14.500 -5.503 -7.278 1.00 94.50 94 PHE A N 1
ATOM 791 C CA . PHE A 1 94 ? -13.280 -4.748 -7.514 1.00 94.50 94 PHE A CA 1
ATOM 792 C C . PHE A 1 94 ? -12.181 -5.129 -6.536 1.00 94.50 94 PHE A C 1
ATOM 794 O O . PHE A 1 94 ? -12.416 -5.482 -5.380 1.00 94.50 94 PHE A O 1
ATOM 801 N N . HIS A 1 95 ? -10.959 -5.048 -7.049 1.00 95.19 95 HIS A N 1
ATOM 802 C CA . HIS A 1 95 ? -9.749 -5.339 -6.309 1.00 95.19 95 HIS A CA 1
ATOM 803 C C . HIS A 1 95 ? -8.866 -4.101 -6.267 1.00 95.19 95 HIS A C 1
ATOM 805 O O . HIS A 1 95 ? -8.841 -3.320 -7.223 1.00 95.19 95 HIS A O 1
ATOM 811 N N . SER A 1 96 ? -8.113 -3.951 -5.185 1.00 96.12 96 SER A N 1
ATOM 812 C CA . SER A 1 96 ? -7.114 -2.898 -5.041 1.00 96.12 96 SER A CA 1
ATOM 813 C C . SER A 1 96 ? -5.816 -3.445 -4.465 1.00 96.12 96 SER A C 1
ATOM 815 O O . SER A 1 96 ? -5.787 -4.406 -3.697 1.00 96.12 96 SER A O 1
ATOM 817 N N . LEU A 1 97 ? -4.717 -2.818 -4.859 1.00 95.75 97 LEU A N 1
ATOM 818 C CA . LEU A 1 97 ? -3.386 -3.072 -4.341 1.00 95.75 97 LEU A CA 1
ATOM 819 C C . LEU A 1 97 ? -3.019 -1.965 -3.362 1.00 95.75 97 LEU A C 1
ATOM 821 O O . LEU A 1 97 ? -3.071 -0.793 -3.725 1.00 95.75 97 LEU A O 1
ATOM 825 N N . SER A 1 98 ? -2.599 -2.315 -2.147 1.00 95.19 98 SER A N 1
ATOM 826 C CA . SER A 1 98 ? -2.075 -1.333 -1.193 1.00 95.19 98 SER A CA 1
ATOM 827 C C . SER A 1 98 ? -0.585 -1.539 -0.954 1.00 95.19 98 SER A C 1
ATOM 829 O O . SER A 1 98 ? -0.168 -2.653 -0.615 1.00 95.19 98 SER A O 1
ATOM 831 N N . VAL A 1 99 ? 0.194 -0.464 -1.060 1.00 94.25 99 VAL A N 1
ATOM 832 C CA . VAL A 1 99 ? 1.636 -0.460 -0.789 1.00 94.25 99 VAL A CA 1
ATOM 833 C C . VAL A 1 99 ? 1.995 0.689 0.145 1.00 94.25 99 VAL A C 1
ATOM 835 O O . VAL A 1 99 ? 1.454 1.784 0.006 1.00 94.25 99 VAL A O 1
ATOM 838 N N . CYS A 1 100 ? 2.921 0.470 1.077 1.00 91.88 100 CYS A N 1
ATOM 839 C CA . CYS A 1 100 ? 3.487 1.565 1.856 1.00 91.88 100 CYS A CA 1
ATOM 840 C C . CYS A 1 100 ? 4.594 2.237 1.039 1.00 91.88 100 CYS A C 1
ATOM 842 O O . CYS A 1 100 ? 5.538 1.589 0.580 1.00 91.88 100 CYS A O 1
ATOM 844 N N . ALA A 1 101 ? 4.511 3.548 0.850 1.00 92.62 101 ALA A N 1
ATOM 845 C CA . ALA A 1 101 ? 5.501 4.321 0.117 1.00 92.62 101 ALA A CA 1
ATOM 846 C C . ALA A 1 101 ? 6.722 4.654 1.006 1.00 92.62 101 ALA A C 1
ATOM 848 O O . ALA A 1 101 ? 7.150 5.805 1.130 1.00 92.62 101 ALA A O 1
ATOM 849 N N . ASN A 1 102 ? 7.296 3.616 1.630 1.00 92.06 102 ASN A N 1
ATOM 850 C CA . ASN A 1 102 ? 8.356 3.673 2.646 1.00 92.06 102 ASN A CA 1
ATOM 851 C C . ASN A 1 102 ? 9.711 4.218 2.147 1.00 92.06 102 ASN A C 1
ATOM 853 O O . ASN A 1 102 ? 10.637 4.374 2.941 1.00 92.06 102 ASN A O 1
ATOM 857 N N . LYS A 1 103 ? 9.850 4.497 0.845 1.00 92.69 103 LYS A N 1
ATOM 858 C CA . LYS A 1 103 ? 11.027 5.148 0.242 1.00 92.69 103 LYS A CA 1
ATOM 859 C C . LYS A 1 103 ? 10.770 6.599 -0.172 1.00 92.69 103 LYS A C 1
ATOM 861 O O . LYS A 1 103 ? 11.664 7.234 -0.730 1.00 92.69 103 LYS A O 1
ATOM 866 N N . THR A 1 104 ? 9.570 7.115 0.094 1.00 90.00 104 THR A N 1
ATOM 867 C CA . THR A 1 104 ? 9.166 8.490 -0.225 1.00 90.00 104 THR A CA 1
ATOM 868 C C . THR A 1 104 ? 8.549 9.178 0.995 1.00 90.00 104 THR A C 1
ATOM 870 O O . THR A 1 104 ? 9.290 9.641 1.852 1.00 90.00 104 THR A O 1
ATOM 873 N N . ASP A 1 105 ? 7.222 9.227 1.093 1.00 88.75 105 ASP A N 1
ATOM 874 C CA . ASP A 1 105 ? 6.454 9.951 2.117 1.00 88.75 105 ASP A CA 1
ATOM 875 C C . ASP A 1 105 ? 5.958 9.057 3.273 1.00 88.75 105 ASP A C 1
ATOM 877 O O . ASP A 1 105 ? 5.361 9.552 4.227 1.00 88.75 105 ASP A O 1
ATOM 881 N N . GLY A 1 106 ? 6.187 7.740 3.201 1.00 87.19 106 GLY A N 1
ATOM 882 C CA . GLY A 1 106 ? 5.722 6.782 4.208 1.00 87.19 106 GLY A CA 1
ATOM 883 C C . GLY A 1 106 ? 4.201 6.590 4.239 1.00 87.19 106 GLY A C 1
ATOM 884 O O . GLY A 1 106 ? 3.692 5.983 5.182 1.00 87.19 106 GLY A O 1
ATOM 885 N N . GLN A 1 107 ? 3.477 7.092 3.235 1.00 86.69 107 GLN A N 1
ATOM 886 C CA . GLN A 1 107 ? 2.027 6.965 3.135 1.00 86.69 107 GLN A CA 1
ATOM 887 C C . GLN A 1 107 ? 1.637 5.647 2.472 1.00 86.69 107 GLN A C 1
ATOM 889 O O . GLN A 1 107 ? 2.322 5.144 1.577 1.00 86.69 107 GLN A O 1
ATOM 894 N N . TYR A 1 108 ? 0.496 5.091 2.872 1.00 88.19 108 TYR A N 1
ATOM 895 C CA . TYR A 1 108 ? -0.101 3.989 2.127 1.00 88.19 108 TYR A CA 1
ATOM 896 C C . TYR A 1 108 ? -0.738 4.520 0.844 1.00 88.19 108 TYR A C 1
ATOM 898 O O . TYR A 1 108 ? -1.561 5.429 0.879 1.00 88.19 108 TYR A O 1
ATOM 906 N N . ARG A 1 109 ? -0.367 3.925 -0.290 1.00 91.25 109 ARG A N 1
ATOM 907 C CA . ARG A 1 109 ? -0.956 4.201 -1.600 1.00 91.25 109 ARG A CA 1
ATOM 908 C C . ARG A 1 109 ? -1.815 3.023 -2.013 1.00 91.25 109 ARG A C 1
ATOM 910 O O . ARG A 1 109 ? -1.368 1.876 -1.939 1.00 91.25 109 ARG A O 1
ATOM 917 N N . GLU A 1 110 ? -3.034 3.323 -2.434 1.00 93.06 110 GLU A N 1
ATOM 918 C CA . GLU A 1 110 ? -4.002 2.339 -2.894 1.00 93.06 110 GLU A CA 1
ATOM 919 C C . GLU A 1 110 ? -4.245 2.513 -4.392 1.00 93.06 110 GLU A C 1
ATOM 921 O O . GLU A 1 110 ? -4.464 3.622 -4.877 1.00 93.06 110 GLU A O 1
ATOM 926 N N . TYR A 1 111 ? -4.140 1.411 -5.127 1.00 93.75 111 TYR A N 1
ATOM 927 C CA . TYR A 1 111 ? -4.236 1.369 -6.576 1.00 93.75 111 TYR A CA 1
ATOM 928 C C . TYR A 1 111 ? -5.333 0.389 -6.971 1.00 93.75 111 TYR A C 1
ATOM 930 O O . TYR A 1 111 ? -5.178 -0.822 -6.802 1.00 93.75 111 TYR A O 1
ATOM 938 N N . ASP A 1 112 ? -6.438 0.900 -7.501 1.00 93.12 112 ASP A N 1
ATOM 939 C CA . ASP A 1 112 ? -7.522 0.054 -7.986 1.00 93.12 112 ASP A CA 1
ATOM 940 C C . ASP A 1 112 ? -7.091 -0.714 -9.239 1.00 93.12 112 ASP A C 1
ATOM 942 O O . ASP A 1 112 ? -6.623 -0.132 -10.216 1.00 93.12 112 ASP A O 1
ATOM 946 N N . VAL A 1 113 ? -7.261 -2.038 -9.227 1.00 92.31 113 VAL A N 1
ATOM 947 C CA . VAL A 1 113 ? -6.780 -2.927 -10.298 1.00 92.31 113 VAL A CA 1
ATOM 948 C C . VAL A 1 113 ? -7.485 -2.640 -11.624 1.00 92.31 113 VAL A C 1
ATOM 950 O O . VAL A 1 113 ? -6.862 -2.706 -12.678 1.00 92.31 113 VAL A O 1
ATOM 953 N N . HIS A 1 114 ? -8.765 -2.266 -11.578 1.00 89.56 114 HIS A N 1
ATOM 954 C CA . HIS A 1 114 ? -9.558 -1.949 -12.769 1.00 89.56 114 HIS A CA 1
ATOM 955 C C . HIS A 1 114 ? -9.157 -0.626 -13.450 1.00 89.56 114 HIS A C 1
ATOM 957 O O . HIS A 1 114 ? -9.614 -0.357 -14.557 1.00 89.56 114 HIS A O 1
ATOM 963 N N . SER A 1 115 ? -8.309 0.184 -12.807 1.00 90.06 115 SER A N 1
ATOM 964 C CA . SER A 1 115 ? -7.719 1.402 -13.382 1.00 90.06 115 SER A CA 1
ATOM 965 C C . SER A 1 115 ? -6.472 1.114 -14.226 1.00 90.06 115 SER A C 1
ATOM 967 O O . SER A 1 115 ? -5.822 2.040 -14.714 1.00 90.06 115 SER A O 1
ATOM 969 N N . PHE A 1 116 ? -6.101 -0.159 -14.379 1.00 89.81 116 PHE A N 1
ATOM 970 C CA . PHE A 1 116 ? -5.004 -0.607 -15.225 1.00 89.81 116 PHE A CA 1
ATOM 971 C C . PHE A 1 116 ? -5.518 -1.510 -16.346 1.00 89.81 116 PHE A C 1
ATOM 973 O O . PHE A 1 116 ? -6.528 -2.199 -16.208 1.00 89.81 116 PHE A O 1
ATOM 980 N N . ASP A 1 117 ? -4.795 -1.523 -17.460 1.00 84.31 117 ASP A N 1
ATOM 981 C CA . ASP A 1 117 ? -5.065 -2.421 -18.573 1.00 84.31 117 ASP A CA 1
ATOM 982 C C . ASP A 1 117 ? -4.891 -3.882 -18.131 1.00 84.31 117 ASP A C 1
ATOM 984 O O . ASP A 1 117 ? -3.895 -4.250 -17.504 1.00 84.31 117 ASP A O 1
ATOM 988 N N . GLY A 1 118 ? -5.849 -4.733 -18.512 1.00 65.88 118 GLY A N 1
ATOM 989 C CA . GLY A 1 118 ? -5.826 -6.168 -18.206 1.00 65.88 118 GLY A CA 1
ATOM 990 C C . GLY A 1 118 ? -4.766 -6.965 -18.979 1.00 65.88 118 GLY A C 1
ATOM 991 O O . GLY A 1 118 ? -4.544 -8.139 -18.685 1.00 65.88 118 GLY A O 1
ATOM 992 N N . GLU A 1 119 ? -4.096 -6.354 -19.962 1.00 61.88 119 GLU A N 1
ATOM 993 C CA . GLU A 1 119 ? -2.998 -6.997 -20.681 1.00 61.88 119 GLU A CA 1
ATOM 994 C C . GLU A 1 119 ? -1.699 -6.909 -19.872 1.00 61.88 119 GLU A C 1
ATOM 996 O O . GLU A 1 119 ? -1.044 -5.866 -19.808 1.00 61.88 119 GLU A O 1
ATOM 1001 N N . LEU A 1 120 ? -1.273 -8.047 -19.321 1.00 64.44 120 LEU A N 1
ATOM 1002 C CA . LEU A 1 120 ? 0.044 -8.231 -18.709 1.00 64.44 120 LEU A CA 1
ATOM 1003 C C . LEU A 1 120 ? 1.147 -8.245 -19.782 1.00 64.44 120 LEU A C 1
ATOM 1005 O O . LEU A 1 120 ? 1.785 -9.267 -20.045 1.00 64.44 120 LEU A O 1
ATOM 1009 N N . ARG A 1 121 ? 1.366 -7.112 -20.456 1.00 53.12 121 ARG A N 1
ATOM 1010 C CA . ARG A 1 121 ? 2.450 -6.973 -21.433 1.00 53.12 121 ARG A CA 1
ATOM 1011 C C . ARG A 1 121 ? 3.789 -6.970 -20.702 1.00 53.12 121 ARG A C 1
ATOM 1013 O O . ARG A 1 121 ? 4.061 -6.077 -19.904 1.00 53.12 121 ARG A O 1
ATOM 1020 N N . GLY A 1 122 ? 4.639 -7.948 -21.012 1.00 54.34 122 GLY A N 1
ATOM 1021 C CA . GLY A 1 122 ? 5.965 -8.065 -20.403 1.00 54.34 122 GLY A CA 1
ATOM 1022 C C . GLY A 1 122 ? 5.970 -8.825 -19.079 1.00 54.34 122 GLY A C 1
ATOM 1023 O O . GLY A 1 122 ? 6.740 -8.473 -18.189 1.00 54.34 122 GLY A O 1
ATOM 1024 N N . ARG A 1 123 ? 5.132 -9.865 -18.952 1.00 56.47 123 ARG A N 1
ATOM 1025 C CA . ARG A 1 123 ? 5.332 -10.923 -17.957 1.00 56.47 123 ARG A CA 1
ATOM 1026 C C . ARG A 1 123 ? 6.644 -11.645 -18.276 1.00 56.47 123 ARG A C 1
ATOM 1028 O O . ARG A 1 123 ? 6.662 -12.655 -18.972 1.00 56.47 123 ARG A O 1
ATOM 1035 N N . ASP A 1 124 ? 7.752 -11.077 -17.819 1.00 61.44 124 ASP A N 1
ATOM 1036 C CA . ASP A 1 124 ? 9.022 -11.783 -17.775 1.00 61.44 124 ASP A CA 1
ATOM 1037 C C . ASP A 1 124 ? 9.017 -12.639 -16.507 1.00 61.44 124 ASP A C 1
ATOM 1039 O O . ASP A 1 124 ? 9.401 -12.194 -15.421 1.00 61.44 124 ASP A O 1
ATOM 1043 N N . ASP A 1 125 ? 8.518 -13.871 -16.643 1.00 63.69 125 ASP A N 1
ATOM 1044 C CA . ASP A 1 125 ? 8.489 -14.859 -15.560 1.00 63.69 125 ASP A CA 1
ATOM 1045 C C . ASP A 1 125 ? 9.887 -15.110 -14.977 1.00 63.69 125 ASP A C 1
ATOM 1047 O O . ASP A 1 125 ? 10.013 -15.448 -13.800 1.00 63.69 125 ASP A O 1
ATOM 1051 N N . ARG A 1 126 ? 10.947 -14.882 -15.767 1.00 62.94 126 ARG A N 1
ATOM 1052 C CA . ARG A 1 126 ? 12.331 -15.019 -15.312 1.00 62.94 126 ARG A CA 1
ATOM 1053 C C . ARG A 1 126 ? 12.747 -13.868 -14.401 1.00 62.94 126 ARG A C 1
ATOM 1055 O O . ARG A 1 126 ? 13.492 -14.092 -13.453 1.00 62.94 126 ARG A O 1
ATOM 1062 N N . ALA A 1 127 ? 12.263 -12.655 -14.667 1.00 64.69 127 ALA A N 1
ATOM 1063 C CA . ALA A 1 127 ? 12.539 -11.485 -13.837 1.00 64.69 127 ALA A CA 1
ATOM 1064 C C . ALA A 1 127 ? 11.562 -11.327 -12.657 1.00 64.69 127 ALA A C 1
ATOM 1066 O O . ALA A 1 127 ? 11.827 -10.514 -11.773 1.00 64.69 127 ALA A O 1
ATOM 1067 N N . LYS A 1 128 ? 10.444 -12.076 -12.627 1.00 80.06 128 LYS A N 1
ATOM 1068 C CA . LYS A 1 128 ? 9.339 -11.918 -11.654 1.00 80.06 128 LYS A CA 1
ATOM 1069 C C . LYS A 1 128 ? 8.881 -10.458 -11.561 1.00 80.06 128 LYS A C 1
ATOM 1071 O O . LYS A 1 128 ? 8.627 -9.925 -10.477 1.00 80.06 128 LYS A O 1
ATOM 1076 N N . HIS A 1 129 ? 8.833 -9.786 -12.713 1.00 86.00 129 HIS A N 1
ATOM 1077 C CA . HIS A 1 129 ? 8.394 -8.397 -12.827 1.00 86.00 129 HIS A CA 1
ATOM 1078 C C . HIS A 1 129 ? 6.974 -8.347 -13.370 1.00 86.00 129 HIS A C 1
ATOM 1080 O O . HIS A 1 129 ? 6.643 -8.981 -14.370 1.00 86.00 129 HIS A O 1
ATOM 1086 N N . LEU A 1 130 ? 6.146 -7.549 -12.710 1.00 88.50 130 LEU A N 1
ATOM 1087 C CA . LEU A 1 130 ? 4.799 -7.216 -13.137 1.00 88.50 130 LEU A CA 1
ATOM 1088 C C . LEU A 1 130 ? 4.747 -5.725 -13.442 1.00 88.50 130 LEU A C 1
ATOM 1090 O O . LEU A 1 130 ? 5.128 -4.908 -12.607 1.00 88.50 130 LEU A O 1
ATOM 1094 N N . ARG A 1 131 ? 4.247 -5.359 -14.622 1.00 90.38 131 ARG A N 1
ATOM 1095 C CA . ARG A 1 131 ? 3.974 -3.968 -14.985 1.00 90.38 131 ARG A CA 1
ATOM 1096 C C . ARG A 1 131 ? 2.510 -3.812 -15.367 1.00 90.38 131 ARG A C 1
ATOM 1098 O O . ARG A 1 131 ? 2.064 -4.374 -16.360 1.00 90.38 131 ARG A O 1
ATOM 1105 N N . LEU A 1 132 ? 1.798 -3.009 -14.589 1.00 91.06 132 LEU A N 1
ATOM 1106 C CA . LEU A 1 132 ? 0.421 -2.606 -14.831 1.00 91.06 132 LEU A CA 1
ATOM 1107 C C . LEU A 1 132 ? 0.437 -1.232 -15.504 1.00 91.06 132 LEU A C 1
ATOM 1109 O O . LEU A 1 132 ? 0.988 -0.282 -14.947 1.00 91.06 132 LEU A O 1
ATOM 1113 N N . ASN A 1 133 ? -0.122 -1.115 -16.706 1.00 91.19 133 ASN A N 1
ATOM 1114 C CA . ASN A 1 133 ? -0.221 0.167 -17.414 1.00 91.19 133 ASN A CA 1
ATOM 1115 C C . ASN A 1 133 ? -1.573 0.808 -17.101 1.00 91.19 133 ASN A C 1
ATOM 1117 O O . ASN A 1 133 ? -2.571 0.103 -17.079 1.00 91.19 133 ASN A O 1
ATOM 1121 N N . ALA A 1 134 ? -1.608 2.107 -16.805 1.00 89.31 134 ALA A N 1
ATOM 1122 C CA . ALA A 1 134 ? -2.857 2.785 -16.453 1.00 89.31 134 ALA A CA 1
ATOM 1123 C C . ALA A 1 134 ? -3.812 2.830 -17.660 1.00 89.31 134 ALA A C 1
ATOM 1125 O O . ALA A 1 134 ? -3.404 3.244 -18.750 1.00 89.31 134 ALA A O 1
ATOM 1126 N N . SER A 1 135 ? -5.070 2.435 -17.456 1.00 79.31 135 SER A N 1
ATOM 1127 C CA . SER A 1 135 ? -6.085 2.412 -18.509 1.00 79.31 135 SER A CA 1
ATOM 1128 C C . SER A 1 135 ? -6.470 3.828 -18.942 1.00 79.31 135 SER A C 1
ATOM 1130 O O . SER A 1 135 ? -6.402 4.780 -18.167 1.00 79.31 135 SER A O 1
ATOM 1132 N N . GLY A 1 136 ? -6.882 3.992 -20.199 1.00 63.34 136 GLY A N 1
ATOM 1133 C CA . GLY A 1 136 ? -7.456 5.255 -20.685 1.00 63.34 136 GLY A CA 1
ATOM 1134 C C . GLY A 1 136 ? -6.446 6.313 -21.142 1.00 63.34 136 GLY A C 1
ATOM 1135 O O . GLY A 1 136 ? -6.835 7.261 -21.822 1.00 63.34 136 GLY A O 1
ATOM 1136 N N . ARG A 1 137 ? -5.136 6.130 -20.917 1.00 54.66 137 ARG A N 1
ATOM 1137 C CA . ARG A 1 137 ? -4.107 6.959 -21.570 1.00 54.66 137 ARG A CA 1
ATOM 1138 C C . ARG A 1 137 ? -3.723 6.355 -22.924 1.00 54.66 137 ARG A C 1
ATOM 1140 O O . ARG A 1 137 ? -2.583 5.955 -23.147 1.00 54.66 137 ARG A O 1
ATOM 1147 N N . ARG A 1 138 ? -4.689 6.291 -23.853 1.00 45.88 138 ARG A N 1
ATOM 1148 C CA . ARG A 1 138 ? -4.374 6.097 -25.278 1.00 45.88 138 ARG A CA 1
ATOM 1149 C C . ARG A 1 138 ? -3.465 7.248 -25.688 1.00 45.88 138 ARG A C 1
ATOM 1151 O O . ARG A 1 138 ? -3.889 8.398 -25.727 1.00 45.88 138 ARG A O 1
ATOM 1158 N N . HIS A 1 139 ? -2.207 6.940 -25.969 1.00 45.81 139 HIS A N 1
ATOM 1159 C CA . HIS A 1 139 ? -1.317 7.896 -26.595 1.00 45.81 139 HIS A CA 1
ATOM 1160 C C . HIS A 1 139 ? -1.924 8.312 -27.939 1.00 45.81 139 HIS A C 1
ATOM 1162 O O . HIS A 1 139 ? -2.023 7.505 -28.861 1.00 45.81 139 HIS A O 1
ATOM 1168 N N . THR A 1 140 ? -2.270 9.590 -28.071 1.00 36.81 140 THR A N 1
ATOM 1169 C CA . THR A 1 140 ? -1.987 10.292 -29.318 1.00 36.81 140 THR A CA 1
ATOM 1170 C C . THR A 1 140 ? -0.472 10.231 -29.477 1.00 36.81 140 THR A C 1
ATOM 1172 O O . THR A 1 140 ? 0.264 10.900 -28.752 1.00 36.81 140 THR A O 1
ATOM 1175 N N . SER A 1 141 ? 0.008 9.324 -30.323 1.00 40.91 141 SER A N 1
ATOM 1176 C CA . SER A 1 141 ? 1.409 9.255 -30.720 1.00 40.91 141 SER A CA 1
ATOM 1177 C C . SER A 1 141 ? 1.827 10.626 -31.254 1.00 40.91 141 SER A C 1
ATOM 1179 O O . SER A 1 141 ? 1.350 11.053 -32.301 1.00 40.91 141 SER A O 1
ATOM 1181 N N . GLY A 1 142 ? 2.662 11.335 -30.502 1.00 44.22 142 GLY A N 1
ATOM 1182 C CA . GLY A 1 142 ? 3.051 12.706 -30.807 1.00 44.22 142 GLY A CA 1
ATOM 1183 C C . GLY A 1 142 ? 4.157 13.181 -29.879 1.00 44.22 142 GLY A C 1
ATOM 1184 O O . GLY A 1 142 ? 3.936 14.104 -29.114 1.00 44.22 142 GLY A O 1
ATOM 1185 N N . ASP A 1 143 ? 5.266 12.443 -29.852 1.00 40.12 143 ASP A N 1
ATOM 1186 C CA . ASP A 1 143 ? 6.640 12.969 -29.908 1.00 40.12 143 ASP A CA 1
ATOM 1187 C C . ASP A 1 143 ? 7.617 11.837 -29.570 1.00 40.12 143 ASP A C 1
ATOM 1189 O O . ASP A 1 143 ? 7.956 11.596 -28.418 1.00 40.12 143 ASP A O 1
ATOM 1193 N N . ASP A 1 144 ? 8.056 11.142 -30.618 1.00 37.50 144 ASP A N 1
ATOM 1194 C CA . ASP A 1 144 ? 9.375 10.513 -30.672 1.00 37.50 144 ASP A CA 1
ATOM 1195 C C . ASP A 1 144 ? 10.047 11.066 -31.936 1.00 37.50 144 ASP A C 1
ATOM 1197 O O . ASP A 1 144 ? 10.126 10.428 -32.990 1.00 37.50 144 ASP A O 1
ATOM 1201 N N . GLN A 1 145 ? 10.486 12.324 -31.862 1.00 44.47 145 GLN A N 1
ATOM 1202 C CA . GLN A 1 145 ? 11.521 12.815 -32.762 1.00 44.47 145 GLN A CA 1
ATOM 1203 C C . GLN A 1 145 ? 12.845 12.218 -32.297 1.00 44.47 145 GLN A C 1
ATOM 1205 O O . GLN A 1 145 ? 13.463 12.759 -31.398 1.00 44.47 145 GLN A O 1
ATOM 1210 N N . HIS A 1 146 ? 13.245 11.094 -32.895 1.00 35.94 146 HIS A N 1
ATOM 1211 C CA . HIS A 1 146 ? 14.621 10.825 -33.328 1.00 35.94 146 HIS A CA 1
ATOM 1212 C C . HIS A 1 146 ? 14.656 9.566 -34.220 1.00 35.94 146 HIS A C 1
ATOM 1214 O O . HIS A 1 146 ? 14.707 8.430 -33.768 1.00 35.94 146 HIS A O 1
ATOM 1220 N N . SER A 1 147 ? 14.608 9.827 -35.532 1.00 38.84 147 SER A N 1
ATOM 1221 C CA . SER A 1 147 ? 15.413 9.196 -36.592 1.00 38.84 147 SER A CA 1
ATOM 1222 C C . SER A 1 147 ? 15.594 7.662 -36.601 1.00 38.84 147 SER A C 1
ATOM 1224 O O . SER A 1 147 ? 16.432 7.124 -35.890 1.00 38.84 147 SER A O 1
ATOM 1226 N N . HIS A 1 148 ? 14.947 6.966 -37.549 1.00 37.38 148 HIS A N 1
ATOM 1227 C CA . HIS A 1 148 ? 15.573 6.525 -38.815 1.00 37.38 148 HIS A CA 1
ATOM 1228 C C . HIS A 1 148 ? 14.687 5.524 -39.599 1.00 37.38 148 HIS A C 1
ATOM 1230 O O . HIS A 1 148 ? 14.484 4.382 -39.207 1.00 37.38 148 HIS A O 1
ATOM 1236 N N . ARG A 1 149 ? 14.225 5.990 -40.771 1.00 48.09 149 ARG A N 1
ATOM 1237 C CA . ARG A 1 149 ? 13.948 5.267 -42.034 1.00 48.09 149 ARG A CA 1
ATOM 1238 C C . ARG A 1 149 ? 13.232 3.904 -41.969 1.00 48.09 149 ARG A C 1
ATOM 1240 O O . ARG A 1 149 ? 13.878 2.861 -41.911 1.00 48.09 149 ARG A O 1
ATOM 1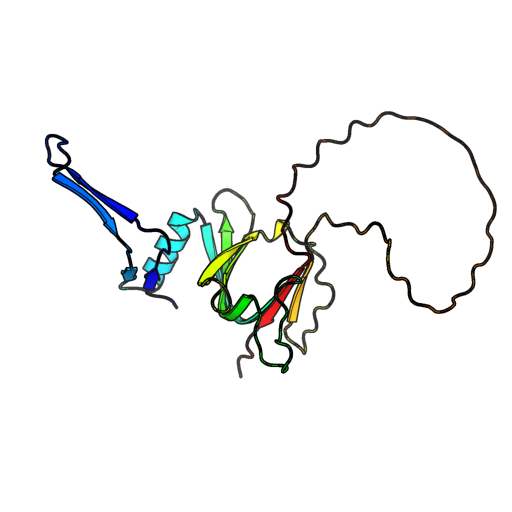247 N N . ARG A 1 150 ? 11.923 3.900 -42.260 1.00 41.00 150 ARG A N 1
ATOM 1248 C CA . ARG A 1 150 ? 11.275 2.797 -42.997 1.00 41.00 150 ARG A CA 1
ATOM 1249 C C . ARG A 1 150 ? 10.360 3.331 -44.100 1.00 41.00 150 ARG A C 1
ATOM 1251 O O . ARG A 1 150 ? 9.665 4.323 -43.923 1.00 41.00 150 ARG A O 1
ATOM 1258 N N . PHE A 1 151 ? 10.466 2.676 -45.251 1.00 37.91 151 PHE A N 1
ATOM 1259 C CA . PHE A 1 151 ? 9.860 2.992 -46.540 1.00 37.91 151 PHE A CA 1
ATOM 1260 C C . PHE A 1 151 ? 8.330 3.106 -46.475 1.00 37.91 151 PHE A C 1
ATOM 1262 O O . PHE A 1 151 ? 7.664 2.223 -45.939 1.00 37.91 151 PHE A O 1
ATOM 1269 N N . SER A 1 152 ? 7.780 4.160 -47.078 1.00 34.94 152 SER A N 1
ATOM 1270 C CA . SER A 1 152 ? 6.349 4.323 -47.338 1.00 34.94 152 SER A CA 1
ATOM 1271 C C . SER A 1 152 ? 6.024 3.948 -48.789 1.00 34.94 152 SER A C 1
ATOM 1273 O O . SER A 1 152 ? 6.597 4.487 -49.734 1.00 34.94 152 SER A O 1
ATOM 1275 N N . LEU A 1 153 ? 5.080 3.021 -48.966 1.00 43.56 153 LEU A N 1
ATOM 1276 C CA . LEU A 1 153 ? 4.381 2.780 -50.231 1.00 43.56 153 LEU A CA 1
ATOM 1277 C C . LEU A 1 153 ? 3.140 3.689 -50.283 1.00 43.56 153 LEU A C 1
ATOM 1279 O O . LEU A 1 153 ? 2.416 3.762 -49.287 1.00 43.56 153 LEU A O 1
ATOM 1283 N N . PRO A 1 154 ? 2.853 4.378 -51.403 1.00 42.06 154 PRO A N 1
ATOM 1284 C CA . PRO A 1 154 ? 1.675 5.220 -51.498 1.00 42.06 154 PRO A CA 1
ATOM 1285 C C . PRO A 1 154 ? 0.470 4.360 -51.885 1.00 42.06 154 PRO A C 1
ATOM 1287 O O . PRO A 1 154 ? 0.435 3.785 -52.972 1.00 42.06 154 PRO A O 1
ATOM 1290 N N . HIS A 1 155 ? -0.559 4.316 -51.038 1.00 39.75 155 HIS A N 1
ATOM 1291 C CA . HIS A 1 155 ? -1.896 3.977 -51.513 1.00 39.75 155 HIS A CA 1
ATOM 1292 C C . HIS A 1 155 ? -2.792 5.204 -51.422 1.00 39.75 155 HIS A C 1
ATOM 1294 O O . HIS A 1 155 ? -3.050 5.760 -50.356 1.00 39.75 155 HIS A O 1
ATOM 1300 N N . ARG A 1 156 ? -3.188 5.674 -52.603 1.00 37.41 156 ARG A N 1
ATOM 1301 C CA . ARG A 1 156 ? -4.047 6.828 -52.818 1.00 37.41 156 ARG A CA 1
ATOM 1302 C C . ARG A 1 156 ? -5.496 6.340 -52.894 1.00 37.41 156 ARG A C 1
ATOM 1304 O O . ARG A 1 156 ? -5.773 5.351 -53.556 1.00 37.41 156 ARG A O 1
ATOM 1311 N N . MET A 1 157 ? -6.381 7.169 -52.340 1.00 37.00 157 MET A N 1
ATOM 1312 C CA . MET A 1 157 ? -7.831 7.273 -52.572 1.00 37.00 1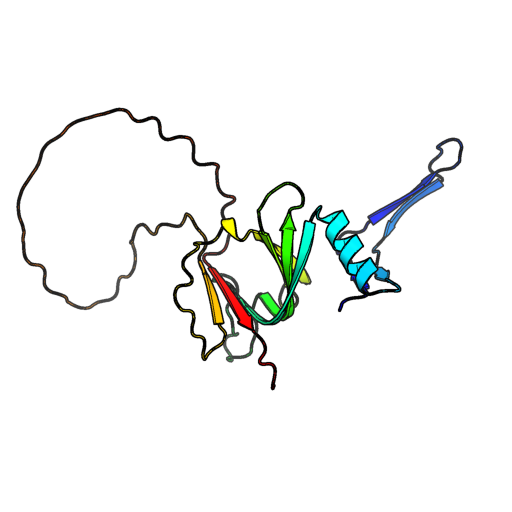57 MET A CA 1
ATOM 1313 C C . MET A 1 157 ? -8.762 6.375 -51.741 1.00 37.00 157 MET A C 1
ATOM 1315 O O . MET A 1 157 ? -8.973 5.215 -52.060 1.00 37.00 157 MET A O 1
ATOM 1319 N N . ARG A 1 158 ? -9.528 7.000 -50.833 1.00 36.94 158 ARG A N 1
ATOM 1320 C CA . ARG A 1 158 ? -10.870 7.519 -51.173 1.00 36.94 158 ARG A CA 1
ATOM 1321 C C . ARG A 1 158 ? -11.376 8.519 -50.125 1.00 36.94 158 ARG A C 1
ATOM 1323 O O . ARG A 1 158 ? -11.229 8.309 -48.930 1.00 36.94 158 ARG A O 1
ATOM 1330 N N . SER A 1 159 ? -11.995 9.594 -50.603 1.00 34.88 159 SER A N 1
ATOM 1331 C CA . SER A 1 159 ? -12.799 10.542 -49.824 1.00 34.88 159 SER A CA 1
ATOM 1332 C C . SER A 1 159 ? -14.280 10.211 -50.027 1.00 34.88 159 SER A C 1
ATOM 1334 O O . SER A 1 159 ? -14.668 9.972 -51.173 1.00 34.88 159 SER A O 1
ATOM 1336 N N . ARG A 1 160 ? -15.087 10.216 -48.953 1.00 41.41 160 ARG A N 1
ATOM 1337 C CA . ARG A 1 160 ? -16.296 11.062 -48.786 1.00 41.41 160 ARG A CA 1
ATOM 1338 C C . ARG A 1 160 ? -17.197 10.596 -47.628 1.00 41.41 160 ARG A C 1
ATOM 1340 O O . ARG A 1 160 ? -17.707 9.486 -47.635 1.00 41.41 160 ARG A O 1
ATOM 1347 N N . THR A 1 161 ? -17.370 11.518 -46.677 1.00 37.19 161 THR A N 1
ATOM 1348 C CA . THR A 1 161 ? -18.604 11.930 -45.973 1.00 37.19 161 THR A CA 1
ATOM 1349 C C . THR A 1 161 ? -19.729 10.916 -45.708 1.00 37.19 161 THR A C 1
ATOM 1351 O O . THR A 1 161 ? -20.422 10.506 -46.633 1.00 37.19 161 THR A O 1
ATOM 1354 N N . ARG A 1 162 ? -20.110 10.761 -44.428 1.00 32.62 162 ARG A N 1
ATOM 1355 C CA . ARG A 1 162 ? -21.346 11.359 -43.869 1.00 32.62 162 ARG A CA 1
ATOM 1356 C C . ARG A 1 162 ? -21.496 11.118 -42.361 1.00 32.62 162 ARG A C 1
ATOM 1358 O O . ARG A 1 162 ? -21.102 10.094 -41.826 1.00 32.62 162 ARG A O 1
ATOM 1365 N N . THR A 1 163 ? -22.089 12.136 -41.754 1.00 41.78 163 THR A N 1
ATOM 1366 C CA . THR A 1 163 ? -22.737 12.249 -40.445 1.00 41.78 163 THR A CA 1
ATOM 1367 C C . THR A 1 163 ? -23.435 10.981 -39.951 1.00 41.78 163 THR A C 1
ATOM 1369 O O . THR A 1 163 ? -24.258 10.436 -40.684 1.00 41.78 163 THR A O 1
ATOM 1372 N N . ASN A 1 164 ? -23.245 10.624 -38.679 1.00 31.42 164 ASN A N 1
ATOM 1373 C CA . ASN A 1 164 ? -24.396 10.397 -37.813 1.00 31.42 164 ASN A CA 1
ATOM 1374 C C . ASN A 1 164 ? -24.042 10.504 -36.331 1.00 31.42 164 ASN A C 1
ATOM 1376 O O . ASN A 1 164 ? -22.985 10.077 -35.880 1.00 31.42 164 ASN A O 1
ATOM 1380 N N . ASP A 1 165 ? -24.994 11.115 -35.648 1.00 43.44 165 ASP A N 1
ATOM 1381 C CA . ASP A 1 165 ? -25.205 11.220 -34.221 1.00 43.44 165 ASP A CA 1
ATOM 1382 C C . ASP A 1 165 ? -25.017 9.868 -33.514 1.00 43.44 165 ASP A C 1
ATOM 1384 O O . ASP A 1 165 ? -25.658 8.871 -33.855 1.00 43.44 165 ASP A O 1
ATOM 1388 N N . SER A 1 166 ? -24.128 9.837 -32.528 1.00 34.03 166 SER A N 1
ATOM 1389 C CA . SER A 1 166 ? -24.116 8.804 -31.503 1.00 34.03 166 SER A CA 1
ATOM 1390 C C . SER A 1 166 ? -23.631 9.453 -30.220 1.00 34.03 166 SER A C 1
ATOM 1392 O O . SER A 1 166 ? -22.440 9.700 -30.026 1.00 34.03 166 SER A O 1
ATOM 1394 N N . SER A 1 167 ? -24.605 9.771 -29.380 1.00 38.31 167 SER A N 1
ATOM 1395 C CA . SER A 1 167 ? -24.484 10.000 -27.952 1.00 38.31 167 SER A CA 1
ATOM 1396 C C . SER A 1 167 ? -23.610 8.915 -27.320 1.00 38.31 167 SER A C 1
ATOM 1398 O O . SER A 1 167 ? -24.084 7.847 -26.936 1.00 38.31 167 SER A O 1
ATOM 1400 N N . GLU A 1 168 ? -22.309 9.186 -27.222 1.00 35.88 168 GLU A N 1
ATOM 1401 C CA . GLU A 1 168 ? -21.429 8.368 -26.401 1.00 35.88 168 GLU A CA 1
ATOM 1402 C C . GLU A 1 168 ? -21.916 8.469 -24.951 1.0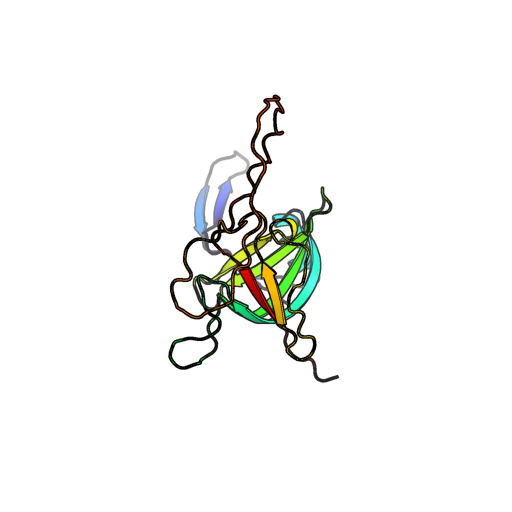0 35.88 168 GLU A C 1
ATOM 1404 O O . GLU A 1 168 ? -22.135 9.581 -24.445 1.00 35.88 168 GLU A O 1
ATOM 1409 N N . PRO A 1 169 ? -22.115 7.336 -24.256 1.00 34.56 169 PRO A N 1
ATOM 1410 C CA . PRO A 1 169 ? -22.352 7.387 -22.830 1.00 34.56 169 PRO A CA 1
ATOM 1411 C C . PRO A 1 169 ? -21.125 8.063 -22.229 1.00 34.56 169 PRO A C 1
ATOM 1413 O O . PRO A 1 169 ? -20.002 7.662 -22.527 1.00 34.56 169 PRO A O 1
ATOM 1416 N N . ARG A 1 170 ? -21.339 9.109 -21.420 1.00 35.47 170 ARG A N 1
ATOM 1417 C CA . ARG A 1 170 ? -20.284 9.729 -20.613 1.00 35.47 170 ARG A CA 1
ATOM 1418 C C . ARG A 1 170 ? -19.524 8.599 -19.933 1.00 35.47 170 ARG A C 1
ATOM 1420 O O . ARG A 1 170 ? -20.024 8.018 -18.971 1.00 35.47 170 ARG A O 1
ATOM 1427 N N . SER A 1 171 ? -18.352 8.267 -20.468 1.00 37.47 171 SER A N 1
ATOM 1428 C CA . SER A 1 171 ? -17.418 7.356 -19.841 1.00 37.47 171 SER A CA 1
ATOM 1429 C C . SER A 1 171 ? -17.210 7.920 -18.449 1.00 37.47 171 SER A C 1
ATOM 1431 O O . SER A 1 171 ? -16.740 9.057 -18.327 1.00 37.47 171 SER A O 1
ATOM 1433 N N . LEU A 1 172 ? -17.672 7.179 -17.436 1.00 36.47 172 LEU A N 1
ATOM 1434 C CA . LEU A 1 172 ? -17.395 7.440 -16.029 1.00 36.47 172 LEU A CA 1
ATOM 1435 C C . LEU A 1 172 ? -15.953 7.922 -15.970 1.00 36.47 172 LEU A C 1
ATOM 1437 O O . LEU A 1 172 ? -15.067 7.186 -16.404 1.00 36.47 172 LEU A O 1
ATOM 1441 N N . GLN A 1 173 ? -15.751 9.187 -15.588 1.00 38.44 173 GLN A N 1
ATOM 1442 C CA . GLN A 1 173 ? -14.426 9.782 -15.489 1.00 38.44 173 GLN A CA 1
ATOM 1443 C C . GLN A 1 173 ? -13.613 8.859 -14.590 1.00 38.44 173 GLN A C 1
ATOM 1445 O O . GLN A 1 173 ? -13.795 8.857 -13.373 1.00 38.44 173 GLN A O 1
ATOM 1450 N N . GLN A 1 174 ? -12.787 8.010 -15.205 1.00 47.16 174 GLN A N 1
ATOM 1451 C CA . GLN A 1 174 ? -11.863 7.175 -14.467 1.00 47.16 174 GLN A CA 1
ATOM 1452 C C . GLN A 1 174 ? -10.995 8.152 -13.677 1.00 47.16 174 GLN A C 1
ATOM 1454 O O . GLN A 1 174 ? -10.504 9.115 -14.280 1.00 47.16 174 GLN A O 1
ATOM 1459 N N . PRO A 1 175 ? -10.841 7.974 -12.354 1.00 46.91 175 PRO A N 1
ATOM 1460 C CA . PRO A 1 175 ? -9.914 8.789 -11.593 1.00 46.91 175 PRO A CA 1
ATOM 1461 C C . PRO A 1 175 ? -8.558 8.655 -12.279 1.00 46.91 175 PRO A C 1
ATOM 1463 O O . PRO A 1 175 ? -7.986 7.567 -12.354 1.00 46.91 175 PRO A O 1
ATOM 1466 N N . THR A 1 176 ? -8.098 9.745 -12.890 1.00 57.22 176 THR A N 1
ATOM 1467 C CA . THR A 1 176 ? -6.869 9.733 -13.670 1.00 57.22 176 THR A CA 1
ATOM 1468 C C . THR A 1 176 ? -5.735 9.476 -12.698 1.00 57.22 176 THR A C 1
ATOM 1470 O O . THR A 1 176 ? -5.365 10.360 -11.925 1.00 57.22 176 THR A O 1
ATOM 1473 N N . LEU A 1 177 ? -5.207 8.254 -12.706 1.00 71.94 177 LEU A N 1
ATOM 1474 C CA . LEU A 1 177 ? -3.975 7.939 -12.004 1.00 71.94 177 LEU A CA 1
ATOM 1475 C C . LEU A 1 177 ? -2.906 8.937 -12.472 1.00 71.94 177 LEU A C 1
ATOM 1477 O O . LEU A 1 177 ? -2.639 9.042 -13.670 1.00 71.94 177 LEU A O 1
ATOM 1481 N N . ASP A 1 178 ? -2.238 9.623 -11.542 1.00 84.62 178 ASP A N 1
ATOM 1482 C CA . ASP A 1 178 ? -1.099 10.514 -11.848 1.00 84.62 178 ASP A CA 1
ATOM 1483 C C . ASP A 1 178 ? 0.164 9.731 -12.292 1.00 84.62 178 ASP A C 1
ATOM 1485 O O . ASP A 1 178 ? 1.290 10.221 -12.370 1.00 84.62 178 ASP A O 1
ATOM 1489 N N . ILE A 1 179 ? -0.008 8.443 -12.588 1.00 89.62 179 ILE A N 1
ATOM 1490 C CA . ILE A 1 179 ? 1.035 7.528 -13.017 1.00 89.62 179 ILE A CA 1
ATOM 1491 C C . ILE A 1 179 ? 0.627 6.845 -14.320 1.00 89.62 179 ILE A C 1
ATOM 1493 O O . ILE A 1 179 ? -0.526 6.502 -14.548 1.00 89.62 179 ILE A O 1
ATOM 1497 N N . ARG A 1 180 ? 1.608 6.628 -15.194 1.00 90.62 180 ARG A N 1
ATOM 1498 C CA . ARG A 1 180 ? 1.457 5.886 -16.456 1.00 90.62 180 ARG A CA 1
ATOM 1499 C C . ARG A 1 180 ? 1.516 4.379 -16.250 1.00 90.62 180 ARG A C 1
ATOM 1501 O O . ARG A 1 180 ? 0.945 3.631 -17.033 1.00 90.62 180 ARG A O 1
ATOM 1508 N N . TYR A 1 181 ? 2.257 3.937 -15.241 1.00 91.62 181 TYR A N 1
ATOM 1509 C CA . TYR A 1 181 ? 2.364 2.530 -14.894 1.00 91.62 181 TYR A CA 1
ATOM 1510 C C . TYR A 1 181 ? 2.698 2.354 -13.414 1.00 91.62 181 TYR A C 1
ATOM 1512 O O . TYR A 1 181 ? 3.340 3.216 -12.803 1.00 91.62 181 TYR A O 1
ATOM 1520 N N . LEU A 1 182 ? 2.325 1.191 -12.891 1.00 93.50 182 LEU A N 1
ATOM 1521 C CA . LEU A 1 182 ? 2.795 0.634 -11.632 1.00 93.50 182 LEU A CA 1
ATOM 1522 C C . LEU A 1 182 ? 3.614 -0.616 -11.953 1.00 93.50 182 LEU A C 1
ATOM 1524 O O . LEU A 1 182 ? 3.111 -1.543 -12.583 1.00 93.50 182 LEU A O 1
ATOM 1528 N N . ALA A 1 183 ? 4.882 -0.634 -11.565 1.00 93.75 183 ALA A N 1
ATOM 1529 C CA . ALA A 1 183 ? 5.763 -1.770 -11.788 1.00 93.75 183 ALA A CA 1
ATOM 1530 C C . ALA A 1 183 ? 6.232 -2.346 -10.453 1.00 93.75 183 ALA A C 1
ATOM 1532 O O . ALA A 1 183 ? 6.531 -1.602 -9.520 1.00 93.75 183 ALA A O 1
ATOM 1533 N N . ILE A 1 184 ? 6.244 -3.672 -10.364 1.00 94.00 184 ILE A N 1
ATOM 1534 C CA . ILE A 1 184 ? 6.444 -4.446 -9.144 1.00 94.00 184 ILE A CA 1
ATOM 1535 C C . ILE A 1 184 ? 7.455 -5.548 -9.450 1.00 94.00 184 ILE A C 1
ATOM 1537 O O . ILE A 1 184 ? 7.311 -6.279 -10.428 1.00 94.00 184 ILE A O 1
ATOM 1541 N N . GLN A 1 185 ? 8.460 -5.680 -8.594 1.00 93.12 185 GLN A N 1
ATOM 1542 C CA . GLN A 1 185 ? 9.360 -6.824 -8.564 1.00 93.12 185 GLN A CA 1
ATOM 1543 C C . GLN A 1 185 ? 9.067 -7.641 -7.309 1.00 93.12 185 GLN A C 1
ATOM 1545 O O . GLN A 1 185 ? 9.162 -7.118 -6.196 1.00 93.12 185 GLN A O 1
ATOM 1550 N N . PHE A 1 186 ? 8.730 -8.914 -7.494 1.00 92.12 186 PHE A N 1
ATOM 1551 C CA . PHE A 1 186 ? 8.471 -9.836 -6.391 1.00 92.12 186 PHE A CA 1
ATOM 1552 C C . PHE A 1 186 ? 9.765 -10.436 -5.847 1.00 92.12 186 PHE A C 1
ATOM 1554 O O . PHE A 1 186 ? 10.692 -10.714 -6.608 1.00 92.12 186 PHE A O 1
ATOM 1561 N N . THR A 1 187 ? 9.800 -10.667 -4.536 1.00 90.94 187 THR A N 1
ATOM 1562 C CA . THR A 1 187 ? 10.928 -11.323 -3.874 1.00 90.94 187 THR A CA 1
ATOM 1563 C C . THR A 1 187 ? 10.995 -12.796 -4.267 1.00 90.94 187 THR A C 1
ATOM 1565 O O . THR A 1 187 ? 9.986 -13.508 -4.307 1.00 90.94 187 THR A O 1
ATOM 1568 N N . GLU A 1 188 ? 12.201 -13.286 -4.537 1.00 82.06 188 GLU A N 1
ATOM 1569 C CA . GLU A 1 188 ? 12.437 -14.700 -4.793 1.00 82.06 188 GLU A CA 1
ATOM 1570 C C . GLU A 1 188 ? 12.352 -15.514 -3.498 1.00 82.06 188 GLU A C 1
ATOM 1572 O O . GLU A 1 188 ? 13.180 -15.379 -2.601 1.00 82.06 188 GLU A O 1
ATOM 1577 N N . ARG A 1 189 ? 11.352 -16.396 -3.402 1.00 68.00 189 ARG A N 1
ATOM 1578 C CA . ARG A 1 189 ? 11.356 -17.456 -2.392 1.00 68.00 189 ARG A CA 1
ATOM 1579 C C . ARG A 1 189 ? 12.260 -18.579 -2.897 1.00 68.00 189 ARG A C 1
ATOM 1581 O O . ARG A 1 189 ? 11.939 -19.192 -3.913 1.00 68.00 189 ARG A O 1
ATOM 1588 N N . GLN A 1 190 ? 13.386 -18.814 -2.221 1.00 55.97 190 GLN A N 1
ATOM 1589 C CA . GLN A 1 190 ? 14.117 -20.075 -2.358 1.00 55.97 190 GLN A CA 1
ATOM 1590 C C . GLN A 1 190 ? 13.176 -21.180 -1.865 1.00 55.97 190 GLN A C 1
ATOM 1592 O O . GLN A 1 190 ? 12.719 -21.124 -0.723 1.00 55.97 190 GLN A O 1
ATOM 1597 N N . GLY A 1 191 ? 12.787 -22.070 -2.776 1.00 42.12 191 GLY A N 1
ATOM 1598 C CA . GLY A 1 191 ? 11.996 -23.262 -2.468 1.00 42.12 191 GLY A CA 1
ATOM 1599 C C . GLY A 1 191 ? 12.861 -24.372 -1.904 1.00 42.12 191 GLY A C 1
ATOM 1600 O O . GLY A 1 191 ? 14.063 -24.400 -2.254 1.00 42.12 191 GLY A O 1
#

pLDDT: mean 77.35, std 21.51, range [31.42, 97.62]

Secondary structure (DSSP, 8-state):
---EEE-SSPEEEEEE-TT--EEEEEEE--EEE-SSHHHHHHHHHHHHTEEEEEEEEEEEEEESSS-SB-TTS-B-SSEEEEEEEEEEESSSS-EEEEEE-TTTT--EEEEEGGGB-S--TT-BTTTTEEEEEBTT--------------PPPP-----------------------S-SEEEEEE-----

Organism: Gibberella intermedia (NCBI:txid948311)

Radius of gyration: 23.81 Å; chains: 1; bounding box: 49×41×84 Å

Foldseek 3Di:
DDQKDWDPWFDWDWDADPVRHTPDTDTHTDIGGHPDPVVVQVVVCVVVQWHWPDKFFFAAKAFPVGDQADPVRHGAHQDGGDIWTWIQHPVDRWIWIWDQSVRPDRDIDIGTLVQFDPDQPPPPVVQQKTKTFGPPCPDPPPDDPDDDDDDDDDDDDDDDDDDDDDDDDPPPPRPPDPTRMMMTGGDDDPD